Protein AF-A0A3N4GH07-F1 (afdb_monomer_lite)

Foldseek 3Di:
DDDQPVDDDPDPVRLLVLLLVLLQFDDDPQADPVDRRGHPVSQVSNLSSLQVCVVQQKAWPVHGCCSVVVPGSCCVSPVVLVVVCCVVPVDPDDDDSVSSSVVSVPTDMDHCVVPPDLDDDPVLQVVLCVQAPDDDGLVPDDLLSLLVSLLSLQVVLQDDPNDGNADDCVLVPVPDGSVNNVVLNVLSVLSVDPDPVSVVSVVPDDPVNSVVSSSVSSSVNRSSVVVSVVVVVVVD

Secondary structure (DSSP, 8-state):
-EEETTEEESSHHHHHHHHHHHHS----SS--SS-TTS-HHHHHHHHHHHHHHHHTTEEETTSTHHHHTT--HIIIIIIIHHHHHHHHH---S---HHHHHHHHHT--EEEGGGS---PPPHHHHHHHHHH-SS-S-GGGS-HHHHHHHHHHHHHHHHEETTEEPPPPGGGGTTS--HHHHHHHHHHHGGGG--SHHHHHHHHT--HHHHHHHHHHHHHHHHHHHHHHHHHHHTT-

Radius of gyration: 23.6 Å; chains: 1; bounding box: 58×38×65 Å

pLDDT: mean 87.16, std 11.4, range [36.72, 98.44]

Structure (mmCIF, N/CA/C/O backbone):
data_AF-A0A3N4GH07-F1
#
_entry.id   AF-A0A3N4GH07-F1
#
loop_
_atom_site.group_PDB
_atom_site.id
_atom_site.type_symbol
_atom_site.label_atom_id
_atom_site.label_alt_id
_atom_site.label_comp_id
_atom_site.label_asym_id
_atom_site.label_entity_id
_atom_site.label_seq_id
_atom_site.pdbx_PDB_ins_code
_atom_site.Cartn_x
_atom_site.Cartn_y
_atom_site.Cartn_z
_atom_site.occupancy
_atom_site.B_iso_or_equiv
_atom_site.auth_seq_id
_atom_site.auth_comp_id
_atom_site.auth_asym_id
_atom_site.auth_atom_id
_atom_site.pdbx_PDB_model_num
ATOM 1 N N . MET A 1 1 ? 0.156 -20.745 -13.550 1.00 8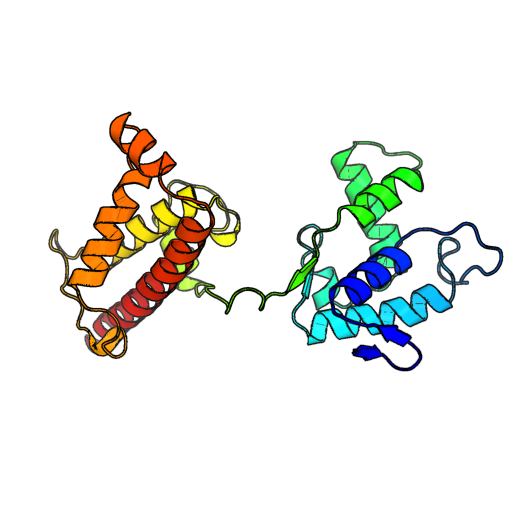8.19 1 MET A N 1
ATOM 2 C CA . MET A 1 1 ? 0.460 -20.416 -14.955 1.00 88.19 1 MET A CA 1
ATOM 3 C C . MET A 1 1 ? -0.384 -19.231 -15.377 1.00 88.19 1 MET A C 1
ATOM 5 O O . MET A 1 1 ? -1.606 -19.315 -15.326 1.00 88.19 1 MET A O 1
ATOM 9 N N . ILE A 1 2 ? 0.279 -18.143 -15.746 1.00 92.94 2 ILE A N 1
ATOM 10 C CA . ILE A 1 2 ? -0.291 -16.899 -16.263 1.00 92.94 2 ILE A CA 1
ATOM 11 C C . ILE A 1 2 ? 0.078 -16.839 -17.743 1.00 92.94 2 ILE A C 1
ATOM 13 O O . ILE A 1 2 ? 1.244 -17.028 -18.092 1.00 92.94 2 ILE A O 1
ATOM 17 N N . TYR A 1 3 ? -0.909 -16.608 -18.603 1.00 95.06 3 TYR A N 1
ATOM 18 C CA . TYR A 1 3 ? -0.745 -16.631 -20.055 1.00 95.06 3 TYR A CA 1
ATOM 19 C C . TYR A 1 3 ? -0.998 -15.234 -20.615 1.00 95.06 3 TYR A C 1
ATOM 21 O O . TYR A 1 3 ? -2.129 -14.752 -20.562 1.00 95.06 3 TYR A O 1
ATOM 29 N N . LEU A 1 4 ? 0.049 -14.598 -21.142 1.00 95.19 4 LEU A N 1
ATOM 30 C CA . LEU A 1 4 ? 0.001 -13.278 -21.769 1.00 95.19 4 LEU A CA 1
ATOM 31 C C . LEU A 1 4 ? 0.368 -13.425 -23.247 1.00 95.19 4 LEU A C 1
ATOM 33 O O . LEU A 1 4 ? 1.528 -13.288 -23.626 1.00 95.19 4 LEU A O 1
ATOM 37 N N . GLU A 1 5 ? -0.621 -13.756 -24.076 1.00 93.56 5 GLU A N 1
ATOM 38 C CA . GLU A 1 5 ? -0.432 -14.060 -25.501 1.00 93.56 5 GLU A CA 1
ATOM 39 C C . GLU A 1 5 ? 0.699 -15.081 -25.745 1.00 93.56 5 GLU A C 1
ATOM 41 O O . GLU A 1 5 ? 0.529 -16.267 -25.468 1.00 93.56 5 GLU A O 1
ATOM 46 N N . ASN A 1 6 ? 1.852 -1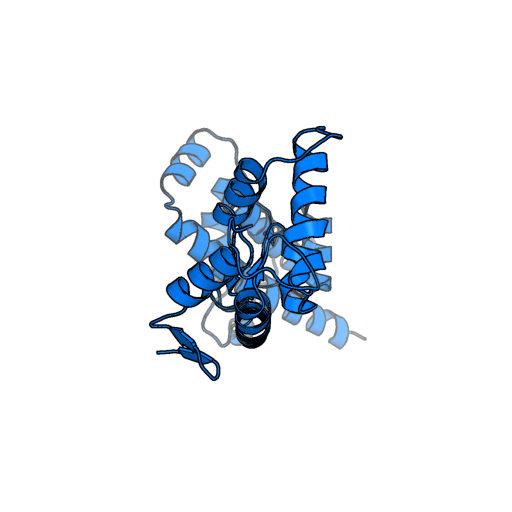4.623 -26.242 1.00 92.06 6 ASN A N 1
ATOM 47 C CA . ASN A 1 6 ? 3.017 -15.450 -26.566 1.00 92.06 6 ASN A CA 1
ATOM 48 C C . ASN A 1 6 ? 3.939 -15.719 -25.363 1.00 92.06 6 ASN A C 1
ATOM 50 O O . ASN A 1 6 ? 4.916 -16.457 -25.495 1.00 92.06 6 ASN A O 1
ATOM 54 N N . TYR A 1 7 ? 3.642 -15.132 -24.204 1.00 95.25 7 TYR A N 1
ATOM 55 C CA . TYR A 1 7 ? 4.432 -15.249 -22.986 1.00 95.25 7 TYR A CA 1
ATOM 56 C C . TYR A 1 7 ? 3.685 -16.073 -21.943 1.00 95.25 7 TYR A C 1
ATOM 58 O O . TYR A 1 7 ? 2.463 -16.005 -21.800 1.00 95.25 7 TYR A O 1
ATOM 66 N N . THR A 1 8 ? 4.425 -16.897 -21.209 1.00 95.12 8 THR A N 1
ATOM 67 C CA . THR A 1 8 ? 3.871 -17.752 -20.159 1.00 95.12 8 THR A CA 1
ATOM 68 C C . THR A 1 8 ? 4.747 -17.660 -18.925 1.00 95.12 8 THR A C 1
ATOM 70 O O . THR A 1 8 ? 5.957 -17.856 -19.009 1.00 95.12 8 THR A O 1
ATOM 73 N N . TYR A 1 9 ? 4.117 -17.409 -17.782 1.00 96.44 9 TYR A N 1
ATOM 74 C CA . TYR A 1 9 ? 4.792 -17.249 -16.500 1.00 96.44 9 TYR A CA 1
ATOM 75 C C . TYR A 1 9 ? 4.220 -18.227 -15.479 1.00 96.44 9 TYR A C 1
ATOM 77 O O . TYR A 1 9 ? 3.028 -18.549 -15.493 1.00 96.44 9 TYR A O 1
ATOM 85 N N . GLU A 1 10 ? 5.066 -18.729 -14.585 1.00 94.44 10 GLU A N 1
ATOM 86 C CA . GLU A 1 10 ? 4.651 -19.744 -13.614 1.00 94.44 10 GLU A CA 1
ATOM 87 C C . GLU A 1 10 ? 3.694 -19.165 -12.564 1.00 94.44 10 GLU A C 1
ATOM 89 O O . GLU A 1 10 ? 2.634 -19.748 -12.293 1.00 94.44 10 GLU A O 1
ATOM 94 N N . ASN A 1 11 ? 4.045 -17.989 -12.042 1.00 91.50 11 ASN A N 1
ATOM 95 C CA . ASN A 1 11 ? 3.366 -17.264 -10.973 1.00 91.50 11 ASN A CA 1
ATOM 96 C C . ASN A 1 11 ? 3.641 -15.747 -11.070 1.00 91.50 11 ASN A C 1
ATOM 98 O O . ASN A 1 11 ? 4.401 -15.300 -11.933 1.00 91.50 11 ASN A O 1
ATOM 102 N N . ASP A 1 12 ? 3.023 -14.982 -10.171 1.00 92.25 12 ASP A N 1
ATOM 103 C CA . ASP A 1 12 ? 3.092 -13.520 -10.105 1.00 92.25 12 ASP A CA 1
ATOM 104 C C . ASP A 1 12 ? 4.536 -13.007 -9.919 1.00 92.25 12 ASP A C 1
ATOM 106 O O . ASP A 1 12 ? 4.936 -12.063 -10.598 1.00 92.25 12 ASP A O 1
ATOM 110 N N . ASP A 1 13 ? 5.357 -13.661 -9.087 1.00 92.81 13 ASP A N 1
ATOM 111 C CA . ASP A 1 13 ? 6.759 -13.267 -8.857 1.00 92.81 13 ASP A CA 1
ATOM 112 C C . ASP A 1 13 ? 7.591 -13.347 -10.144 1.00 92.81 13 ASP A C 1
ATOM 114 O O . ASP A 1 13 ? 8.430 -12.484 -10.412 1.00 92.81 13 ASP A O 1
ATOM 118 N N . VAL A 1 14 ? 7.335 -14.360 -10.977 1.00 96.94 14 VAL A N 1
ATOM 119 C CA . VAL A 1 14 ? 7.999 -14.508 -12.279 1.00 96.94 14 VAL A CA 1
ATOM 120 C C . VAL A 1 14 ? 7.543 -13.415 -13.253 1.00 96.94 14 VAL A C 1
ATOM 122 O O . VAL A 1 14 ? 8.376 -12.889 -13.990 1.00 96.94 14 VAL A O 1
ATOM 125 N N . VAL A 1 15 ? 6.264 -13.014 -13.232 1.00 97.88 15 VAL A N 1
ATOM 126 C CA . VAL A 1 15 ? 5.769 -11.873 -14.031 1.00 97.88 15 VAL A CA 1
ATOM 127 C C . VAL A 1 15 ? 6.437 -10.569 -13.594 1.00 97.88 15 VAL A C 1
ATOM 129 O O . VAL A 1 15 ? 6.891 -9.794 -14.432 1.00 97.88 15 VAL A O 1
ATOM 132 N N . ILE A 1 16 ? 6.541 -10.336 -12.284 1.00 97.50 16 ILE A N 1
ATOM 133 C CA . ILE A 1 16 ? 7.195 -9.154 -11.705 1.00 97.50 16 ILE A CA 1
ATOM 134 C C . ILE A 1 16 ? 8.689 -9.133 -12.061 1.00 97.50 16 ILE A C 1
ATOM 136 O O . ILE A 1 16 ? 9.226 -8.088 -12.435 1.00 97.50 16 ILE A O 1
ATOM 140 N N . GLY A 1 17 ? 9.361 -10.283 -11.988 1.00 97.94 17 GLY A N 1
ATOM 141 C CA . GLY A 1 17 ? 10.746 -10.435 -12.428 1.00 97.94 17 GLY A CA 1
ATOM 142 C C . GLY A 1 17 ? 10.912 -10.098 -13.911 1.00 97.94 17 GLY A C 1
ATOM 143 O O . GLY A 1 17 ? 11.765 -9.284 -14.262 1.00 97.94 17 GLY A O 1
ATOM 144 N N . ALA A 1 18 ? 10.052 -10.644 -14.773 1.00 98.00 18 ALA A N 1
ATOM 145 C CA . ALA A 1 18 ? 10.056 -10.348 -16.204 1.00 98.00 18 ALA A CA 1
ATOM 146 C C . ALA A 1 18 ? 9.788 -8.861 -16.488 1.00 98.00 18 ALA A C 1
ATOM 148 O O . ALA A 1 18 ? 10.504 -8.252 -17.280 1.00 98.00 18 ALA A O 1
ATOM 149 N N . PHE A 1 19 ? 8.844 -8.235 -15.775 1.00 98.44 19 PHE A N 1
ATOM 150 C CA . PHE A 1 19 ? 8.596 -6.795 -15.866 1.00 98.44 19 PHE A CA 1
ATOM 151 C C . PHE A 1 19 ? 9.876 -5.994 -15.611 1.00 98.44 19 PHE A C 1
ATOM 153 O O . PHE A 1 19 ? 10.264 -5.169 -16.437 1.00 98.44 19 PHE A O 1
ATOM 160 N N . LYS A 1 20 ? 10.594 -6.284 -14.518 1.00 98.31 20 LYS A N 1
ATOM 161 C CA . LYS A 1 20 ? 11.886 -5.645 -14.225 1.00 98.31 20 LYS A CA 1
ATOM 162 C C . LYS A 1 20 ? 12.917 -5.909 -15.325 1.00 98.31 20 LYS A C 1
ATOM 164 O O . LYS A 1 20 ? 13.618 -4.984 -15.726 1.00 98.31 20 LYS A O 1
ATOM 169 N N . GLU A 1 21 ? 12.990 -7.123 -15.864 1.00 97.88 21 GLU A N 1
ATOM 170 C CA . GLU A 1 21 ? 13.912 -7.454 -16.960 1.00 97.88 21 GLU A CA 1
ATOM 171 C C . GLU A 1 21 ? 13.623 -6.694 -18.266 1.00 97.88 21 GLU A C 1
ATOM 173 O O . GLU A 1 21 ? 14.567 -6.333 -18.976 1.00 97.88 21 GLU A O 1
ATOM 178 N N . THR A 1 22 ? 12.358 -6.399 -18.585 1.00 97.69 22 THR A N 1
ATOM 179 C CA . THR A 1 22 ? 12.012 -5.567 -19.758 1.00 97.69 22 THR A CA 1
ATOM 180 C C . THR A 1 22 ? 12.472 -4.113 -19.602 1.00 97.69 22 THR A C 1
ATOM 182 O O . THR A 1 22 ? 12.837 -3.470 -20.584 1.00 97.69 22 THR A O 1
ATOM 185 N N . LEU A 1 23 ? 12.547 -3.601 -18.366 1.00 97.81 23 LEU A N 1
ATOM 186 C CA . LEU A 1 23 ? 12.974 -2.228 -18.065 1.00 97.81 23 LEU A CA 1
ATOM 187 C C . LEU A 1 23 ? 14.489 -2.023 -18.149 1.00 97.81 23 LEU A C 1
ATOM 189 O O . LEU A 1 23 ? 14.957 -0.885 -18.306 1.00 97.81 23 LEU A O 1
ATOM 193 N N . LYS A 1 24 ? 15.276 -3.097 -18.017 1.00 97.06 24 LYS A N 1
ATOM 194 C CA . LYS A 1 24 ? 16.739 -3.016 -17.960 1.00 97.06 24 LYS A CA 1
ATOM 195 C C . LYS A 1 24 ? 17.316 -2.709 -19.342 1.00 97.06 24 LYS A C 1
ATOM 197 O O . LYS A 1 24 ? 17.005 -3.415 -20.297 1.00 97.06 24 LYS A O 1
ATOM 202 N N . PRO A 1 25 ? 18.226 -1.724 -19.470 1.00 95.06 25 PRO A N 1
ATOM 203 C CA . PRO A 1 25 ? 18.906 -1.477 -20.738 1.00 95.06 25 PRO A CA 1
ATOM 204 C C . PRO A 1 25 ? 19.770 -2.683 -21.134 1.00 95.06 25 PRO A C 1
ATOM 206 O O . PRO A 1 25 ? 20.417 -3.287 -20.269 1.00 95.06 25 PRO A O 1
ATOM 209 N N . LYS A 1 26 ? 19.831 -3.027 -22.426 1.00 92.00 26 LYS A N 1
ATOM 210 C CA . LYS A 1 26 ? 20.502 -4.232 -22.950 1.00 92.00 26 LYS A CA 1
ATOM 211 C C . LYS A 1 26 ? 21.562 -3.894 -23.996 1.00 92.00 26 LYS A C 1
ATOM 213 O O . LYS A 1 26 ? 21.378 -3.058 -24.876 1.00 92.00 26 LYS A O 1
ATOM 218 N N . SER A 1 27 ? 22.690 -4.604 -23.928 1.00 86.44 27 SER A N 1
ATOM 219 C CA . SER A 1 27 ? 23.720 -4.559 -24.972 1.00 86.44 27 SER A CA 1
ATOM 220 C C . SER A 1 27 ? 23.438 -5.663 -25.984 1.00 86.44 27 SER A C 1
ATOM 222 O O . SER A 1 27 ? 23.923 -6.783 -25.851 1.00 86.44 27 SER A O 1
ATOM 224 N N . THR A 1 28 ? 22.593 -5.363 -26.966 1.00 85.88 28 THR A N 1
ATOM 225 C CA . THR A 1 28 ? 22.210 -6.301 -28.027 1.00 85.88 28 THR A CA 1
ATOM 226 C C . THR A 1 28 ? 22.331 -5.654 -29.402 1.00 85.88 28 THR A C 1
ATOM 228 O O . THR A 1 28 ? 22.342 -4.427 -29.538 1.00 85.88 28 THR A O 1
ATOM 231 N N . LYS A 1 29 ? 22.481 -6.500 -30.426 1.00 84.88 29 LYS A N 1
ATOM 232 C CA . LYS A 1 29 ? 22.496 -6.088 -31.835 1.00 84.88 29 LYS A CA 1
ATOM 233 C C . LYS A 1 29 ? 21.086 -5.793 -32.354 1.00 84.88 29 LYS A C 1
ATOM 235 O O . LYS A 1 29 ? 20.941 -4.965 -33.245 1.00 84.88 29 LYS A O 1
ATOM 240 N N . GLU A 1 30 ? 20.071 -6.438 -31.786 1.00 87.56 30 GLU A N 1
ATOM 241 C CA . GLU A 1 30 ? 18.662 -6.310 -32.180 1.00 87.56 30 GLU A CA 1
ATOM 242 C C . GLU A 1 30 ? 17.991 -5.174 -31.405 1.00 87.56 30 GLU A C 1
ATOM 244 O O . GLU A 1 30 ? 17.250 -5.398 -30.454 1.00 87.56 30 GLU A O 1
ATOM 249 N N . LYS A 1 31 ? 18.313 -3.934 -31.765 1.00 91.25 31 LYS A N 1
ATOM 250 C CA . LYS A 1 31 ? 17.803 -2.747 -31.071 1.00 91.25 31 LYS A CA 1
ATOM 251 C C . LYS A 1 31 ? 16.454 -2.311 -31.624 1.00 91.25 31 LYS A C 1
ATOM 253 O O . LYS A 1 31 ? 16.245 -2.365 -32.834 1.00 91.25 31 LYS A O 1
ATOM 258 N N . SER A 1 32 ? 15.592 -1.814 -30.746 1.00 91.88 32 SER A N 1
ATOM 259 C CA . SER A 1 32 ? 14.355 -1.157 -31.143 1.00 91.88 32 SER A CA 1
ATOM 260 C C . SER A 1 32 ? 14.639 0.168 -31.847 1.00 91.88 32 SER A C 1
ATOM 262 O O . SER A 1 32 ? 15.598 0.879 -31.524 1.00 91.88 32 SER A O 1
ATOM 264 N N . VAL A 1 33 ? 13.762 0.520 -32.787 1.00 89.31 33 VAL A N 1
ATOM 265 C CA . VAL A 1 33 ? 13.780 1.829 -33.456 1.00 89.31 33 VAL A CA 1
ATOM 266 C C . VAL A 1 33 ? 13.330 2.968 -32.535 1.00 89.31 33 VAL A C 1
ATOM 268 O O . VAL A 1 33 ? 13.705 4.117 -32.762 1.00 89.31 33 VAL A O 1
ATOM 271 N N . ILE A 1 34 ? 12.559 2.664 -31.484 1.00 90.00 34 ILE A N 1
ATOM 272 C CA . ILE A 1 34 ? 12.019 3.650 -30.536 1.00 90.00 34 ILE A CA 1
ATOM 273 C C . ILE A 1 34 ? 13.094 4.077 -29.531 1.00 90.00 34 ILE A C 1
ATOM 275 O O . ILE A 1 34 ? 13.254 5.262 -29.230 1.00 90.00 34 ILE A O 1
ATOM 279 N N . CYS A 1 35 ? 13.832 3.107 -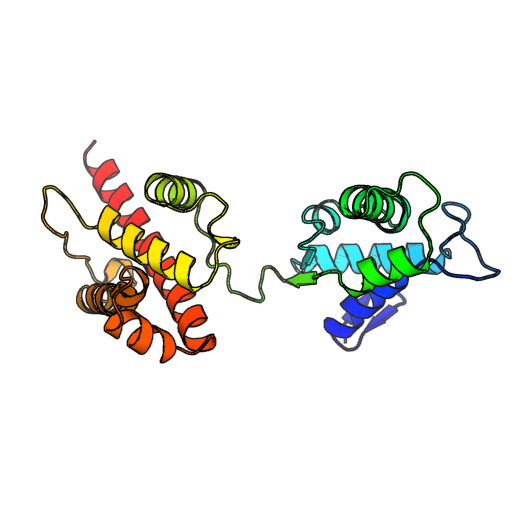28.988 1.00 90.19 35 CYS A N 1
ATOM 280 C CA . CYS A 1 35 ? 14.897 3.346 -28.023 1.00 90.19 35 CYS A CA 1
ATOM 281 C C . CYS A 1 35 ? 15.967 2.258 -28.134 1.00 90.19 35 CYS A C 1
ATOM 283 O O . CYS A 1 35 ? 15.696 1.075 -27.945 1.00 90.19 35 CYS A O 1
ATOM 285 N N . SER A 1 36 ? 17.212 2.674 -28.373 1.00 91.62 36 SER A N 1
ATOM 286 C CA . SER A 1 36 ? 18.344 1.775 -28.623 1.00 91.62 36 SER A CA 1
ATOM 287 C C . SER A 1 36 ? 18.782 0.922 -27.429 1.00 91.62 36 SER A C 1
ATOM 289 O O . SER A 1 36 ? 19.690 0.100 -27.574 1.00 91.62 36 SER A O 1
ATOM 291 N N . ASP A 1 37 ? 18.208 1.184 -26.256 1.00 93.69 37 ASP A N 1
ATOM 292 C CA . ASP A 1 37 ? 18.493 0.481 -25.007 1.00 93.69 37 ASP A CA 1
ATOM 293 C C . ASP A 1 37 ? 17.653 -0.795 -24.862 1.00 93.69 37 ASP A C 1
ATOM 295 O O . ASP A 1 37 ? 17.967 -1.626 -24.012 1.00 93.69 37 ASP A O 1
ATOM 299 N N . TYR A 1 38 ? 16.631 -0.960 -25.704 1.00 95.75 38 TYR A N 1
ATOM 300 C CA . TYR A 1 38 ? 15.658 -2.049 -25.665 1.00 95.75 38 TYR A CA 1
ATOM 301 C C . TYR A 1 38 ? 15.568 -2.756 -27.016 1.00 95.75 38 TYR A C 1
ATOM 303 O O . TYR A 1 38 ? 16.039 -2.248 -28.036 1.00 95.75 38 TYR A O 1
ATOM 311 N N . THR A 1 39 ? 14.956 -3.932 -27.025 1.00 96.00 39 THR A N 1
ATOM 312 C CA . THR A 1 39 ? 14.562 -4.685 -28.223 1.00 96.00 39 THR A CA 1
ATOM 313 C C . THR A 1 39 ? 13.068 -4.513 -28.491 1.00 96.00 39 THR A C 1
ATOM 315 O O . THR A 1 39 ? 12.324 -4.147 -27.588 1.00 96.00 39 THR A O 1
ATOM 318 N N . GLU A 1 40 ? 12.598 -4.817 -29.704 1.00 94.88 40 GLU A N 1
ATOM 319 C CA . GLU A 1 40 ? 11.147 -4.839 -29.986 1.00 94.88 40 GLU A CA 1
ATOM 320 C C . GLU A 1 40 ? 10.412 -5.848 -29.084 1.00 94.88 40 GLU A C 1
ATOM 322 O O . GLU A 1 40 ? 9.341 -5.552 -28.569 1.00 94.88 40 GLU A O 1
ATOM 327 N N . LYS A 1 41 ? 11.051 -6.984 -28.765 1.00 94.62 41 LYS A N 1
ATOM 328 C CA . LYS A 1 41 ? 10.497 -7.973 -27.826 1.00 94.62 41 LYS A CA 1
ATOM 329 C C . LYS A 1 41 ? 10.293 -7.416 -26.419 1.00 94.62 41 LYS A C 1
ATOM 331 O O . LYS A 1 41 ? 9.372 -7.854 -25.742 1.00 94.62 41 LYS A O 1
ATOM 336 N N . ASP A 1 42 ? 11.140 -6.482 -25.983 1.00 96.56 42 ASP A N 1
ATOM 337 C CA . ASP A 1 42 ? 10.983 -5.839 -24.675 1.00 96.56 42 ASP A CA 1
ATOM 338 C C . ASP A 1 42 ? 9.761 -4.925 -24.663 1.00 96.56 42 ASP A C 1
ATOM 340 O O . ASP A 1 42 ? 9.030 -4.913 -23.680 1.00 96.56 42 ASP A O 1
ATOM 344 N N . PHE A 1 43 ? 9.520 -4.185 -25.752 1.00 96.38 43 PHE A N 1
ATOM 345 C CA . PHE A 1 43 ? 8.320 -3.360 -25.899 1.00 96.38 43 PHE A CA 1
ATOM 346 C C . PHE A 1 43 ? 7.054 -4.219 -25.911 1.00 96.38 43 PHE A C 1
ATOM 348 O O . PHE A 1 43 ? 6.105 -3.910 -25.185 1.00 96.38 43 PHE A O 1
ATOM 355 N N . ASP A 1 44 ? 7.067 -5.305 -26.686 1.00 96.44 44 ASP A N 1
ATOM 356 C CA . ASP A 1 44 ? 5.949 -6.241 -26.782 1.00 96.44 44 ASP A CA 1
ATOM 357 C C . ASP A 1 44 ? 5.637 -6.859 -25.410 1.00 96.44 44 ASP A C 1
ATOM 359 O O . ASP A 1 44 ? 4.525 -6.712 -24.900 1.00 96.44 44 ASP A O 1
ATOM 363 N N . GLU A 1 45 ? 6.634 -7.473 -24.764 1.00 98.00 45 GLU A N 1
ATOM 364 C CA . GLU A 1 45 ? 6.483 -8.124 -23.458 1.00 98.00 45 GLU A CA 1
ATOM 365 C C . GLU A 1 45 ? 6.053 -7.134 -22.367 1.00 98.00 45 GLU A C 1
ATOM 367 O O . GLU A 1 45 ? 5.103 -7.395 -21.625 1.00 98.00 45 GLU A O 1
ATOM 372 N N . TYR A 1 46 ? 6.691 -5.961 -22.303 1.00 98.44 46 TYR A N 1
ATOM 373 C CA . TYR A 1 46 ? 6.352 -4.915 -21.340 1.00 98.44 46 TYR A CA 1
ATOM 374 C C . TYR A 1 46 ? 4.889 -4.488 -21.456 1.00 98.44 46 TYR A C 1
ATOM 376 O O . TYR A 1 46 ? 4.207 -4.358 -20.440 1.00 98.44 46 TYR A O 1
ATOM 384 N N . SER A 1 47 ? 4.397 -4.277 -22.683 1.00 97.75 47 SER A N 1
ATOM 385 C CA . SER A 1 47 ? 3.027 -3.808 -22.921 1.00 97.75 47 SER A CA 1
ATOM 386 C C . SER A 1 47 ? 1.975 -4.795 -22.401 1.00 97.75 47 SER A C 1
ATOM 388 O O . SER A 1 47 ? 0.951 -4.387 -21.843 1.00 97.75 47 SER A O 1
ATOM 390 N N . LEU A 1 48 ? 2.262 -6.094 -22.513 1.00 98.31 48 LEU A N 1
ATOM 391 C CA . LEU A 1 48 ? 1.413 -7.162 -22.006 1.00 98.31 48 LEU A CA 1
ATOM 392 C C . LEU A 1 48 ? 1.495 -7.255 -20.480 1.00 98.31 48 LEU A C 1
ATOM 394 O O . LEU A 1 48 ? 0.458 -7.315 -19.814 1.00 98.31 48 LEU A O 1
ATOM 398 N N . ILE A 1 49 ? 2.706 -7.211 -19.913 1.00 98.44 49 ILE A N 1
ATOM 399 C CA . ILE A 1 49 ? 2.887 -7.309 -18.463 1.00 98.44 49 ILE A CA 1
ATOM 400 C C . ILE A 1 49 ? 2.304 -6.087 -17.743 1.00 98.44 49 ILE A C 1
ATOM 402 O O . ILE A 1 49 ? 1.597 -6.263 -16.756 1.00 98.44 49 ILE A O 1
ATOM 406 N N . ILE A 1 50 ? 2.525 -4.852 -18.214 1.00 98.12 50 ILE A N 1
ATOM 407 C CA . ILE A 1 50 ? 1.998 -3.657 -17.528 1.00 98.12 50 ILE A CA 1
ATOM 408 C C . ILE A 1 50 ? 0.469 -3.624 -17.521 1.00 98.12 50 ILE A C 1
ATOM 410 O O . ILE A 1 50 ? -0.144 -3.208 -16.536 1.00 98.12 50 ILE A O 1
ATOM 414 N N . LYS A 1 51 ? -0.159 -4.112 -18.596 1.00 97.94 51 LYS A N 1
ATOM 415 C CA . LYS A 1 51 ? -1.608 -4.301 -18.650 1.00 97.94 51 LYS A CA 1
ATOM 416 C C . LYS A 1 51 ? -2.060 -5.339 -17.625 1.00 97.94 51 LYS A C 1
ATOM 418 O O . LYS A 1 51 ? -2.976 -5.053 -16.859 1.00 97.94 51 LYS A O 1
ATOM 423 N N . TRP A 1 52 ? -1.390 -6.489 -17.563 1.00 97.81 52 TRP A N 1
ATOM 424 C CA . TRP A 1 52 ? -1.695 -7.519 -16.572 1.00 97.81 52 TRP A CA 1
ATOM 425 C C . TRP A 1 52 ? -1.523 -7.008 -15.135 1.00 97.81 52 TRP A C 1
ATOM 427 O O . TRP A 1 52 ? -2.390 -7.245 -14.296 1.00 97.81 52 TRP A O 1
ATOM 437 N N . LEU A 1 53 ? -0.453 -6.258 -14.855 1.00 96.69 53 LEU A N 1
ATOM 438 C CA . LEU A 1 53 ? -0.203 -5.645 -13.551 1.00 96.69 53 LEU A CA 1
ATOM 439 C C . LEU A 1 53 ? -1.344 -4.701 -13.160 1.00 96.69 53 LEU A C 1
ATOM 441 O O . LEU A 1 53 ? -1.833 -4.784 -12.037 1.00 96.69 53 LEU A O 1
ATOM 445 N N . LYS A 1 54 ? -1.823 -3.860 -14.085 1.00 94.62 54 LYS A N 1
ATOM 446 C CA . LYS A 1 54 ? -2.978 -2.983 -13.845 1.00 94.62 54 LYS A CA 1
ATOM 447 C C . LYS A 1 54 ? -4.254 -3.777 -13.567 1.00 94.62 54 LYS A C 1
ATOM 449 O O . LYS A 1 54 ? -4.936 -3.502 -12.587 1.00 94.62 54 LYS A O 1
ATOM 454 N N . GLU A 1 55 ? -4.561 -4.770 -14.399 1.00 93.88 55 GLU A N 1
ATOM 455 C CA . GLU A 1 55 ? -5.749 -5.627 -14.251 1.00 93.88 55 GLU A CA 1
ATOM 456 C C . GLU A 1 55 ? -5.734 -6.454 -12.956 1.00 93.88 55 GLU A C 1
ATOM 458 O O . GLU A 1 55 ? -6.788 -6.861 -12.474 1.00 93.88 55 GLU A O 1
ATOM 463 N N . ASN A 1 56 ? -4.552 -6.687 -12.379 1.00 90.62 56 ASN A N 1
ATOM 464 C CA . ASN A 1 56 ? -4.370 -7.405 -11.118 1.00 90.62 56 ASN A CA 1
ATOM 465 C C . ASN A 1 56 ? -4.071 -6.483 -9.933 1.00 90.62 56 ASN A C 1
ATOM 467 O O . ASN A 1 56 ? -3.668 -6.973 -8.875 1.00 90.62 56 ASN A O 1
ATOM 471 N N . ASP A 1 57 ? -4.325 -5.183 -10.095 1.00 87.44 57 ASP A N 1
ATOM 472 C CA . ASP A 1 57 ? -4.221 -4.164 -9.060 1.00 87.44 57 ASP A CA 1
ATOM 473 C C . ASP A 1 57 ? -2.804 -3.975 -8.497 1.00 87.44 57 ASP A C 1
ATOM 475 O O . ASP A 1 57 ? -2.635 -3.732 -7.310 1.00 87.44 57 ASP A O 1
ATOM 479 N N . TYR A 1 58 ? -1.755 -4.075 -9.305 1.00 91.69 58 TYR A N 1
ATOM 480 C CA . TYR A 1 58 ? -0.395 -3.758 -8.865 1.00 91.69 58 TYR A CA 1
ATOM 481 C C . TYR A 1 58 ? -0.073 -2.266 -8.985 1.00 91.69 58 TYR A C 1
ATOM 483 O O . TYR A 1 58 ? -0.602 -1.554 -9.838 1.00 91.69 58 TYR A O 1
ATOM 491 N N . TYR A 1 59 ? 0.843 -1.794 -8.144 1.00 89.44 59 TYR A N 1
ATOM 492 C CA . TYR A 1 59 ? 1.469 -0.479 -8.258 1.00 89.44 59 TYR A CA 1
ATOM 493 C C . TYR A 1 59 ? 2.951 -0.546 -7.855 1.00 89.44 59 TYR A C 1
ATOM 495 O O . TYR A 1 59 ? 3.401 -1.526 -7.259 1.00 89.44 59 TYR A O 1
ATOM 503 N N . ILE A 1 60 ? 3.714 0.485 -8.224 1.00 91.62 60 ILE A N 1
ATOM 504 C CA . ILE A 1 60 ? 5.143 0.622 -7.908 1.00 91.62 60 ILE A CA 1
ATOM 505 C C . ILE A 1 60 ? 5.270 1.726 -6.860 1.00 91.62 60 ILE A C 1
ATOM 507 O O . ILE A 1 60 ? 4.856 2.849 -7.144 1.00 91.62 60 ILE A O 1
ATOM 511 N N . LEU A 1 61 ? 5.820 1.448 -5.674 1.00 86.06 61 LEU A N 1
ATOM 512 C CA . LEU A 1 61 ? 5.889 2.445 -4.591 1.00 86.06 61 LEU A CA 1
ATOM 513 C C . LEU A 1 61 ? 6.630 3.713 -5.024 1.00 86.06 61 LEU A C 1
ATOM 515 O O . LEU A 1 61 ? 6.189 4.827 -4.752 1.00 86.06 61 LEU A O 1
ATOM 519 N N . GLU A 1 62 ? 7.741 3.544 -5.733 1.00 90.44 62 GLU A N 1
ATOM 520 C CA . GLU A 1 62 ? 8.597 4.636 -6.186 1.00 90.44 62 GLU A CA 1
ATOM 521 C C . GLU A 1 62 ? 7.976 5.411 -7.360 1.00 90.44 62 GLU A C 1
ATOM 523 O O . GLU A 1 62 ? 8.359 6.553 -7.620 1.00 90.44 62 GLU A O 1
ATOM 528 N N . PHE A 1 63 ? 7.005 4.807 -8.058 1.00 89.12 63 PHE A N 1
ATOM 529 C CA . PHE A 1 63 ? 6.326 5.379 -9.222 1.00 89.12 63 PHE A CA 1
ATOM 530 C C . PHE A 1 63 ? 4.823 5.024 -9.251 1.00 89.12 63 PHE A C 1
ATOM 532 O O . PHE A 1 63 ? 4.382 4.274 -10.133 1.00 89.12 63 PHE A O 1
ATOM 539 N N . PRO A 1 64 ? 4.000 5.582 -8.338 1.00 81.19 64 PRO A N 1
ATOM 540 C CA . PRO A 1 64 ? 2.643 5.083 -8.072 1.00 81.19 64 PRO A CA 1
ATOM 541 C C . PRO A 1 64 ? 1.709 5.060 -9.287 1.00 81.19 64 PRO A C 1
ATOM 543 O O . PRO A 1 64 ? 0.862 4.180 -9.409 1.00 81.19 64 PRO A O 1
ATOM 546 N N . ASN A 1 65 ? 1.892 5.997 -10.219 1.00 81.62 65 ASN A N 1
ATOM 547 C CA . ASN A 1 65 ? 0.993 6.180 -11.359 1.00 81.62 65 ASN A CA 1
ATOM 548 C C . ASN A 1 65 ? 1.417 5.417 -12.625 1.00 81.62 65 ASN A C 1
ATOM 550 O O . ASN A 1 65 ? 0.690 5.451 -13.612 1.00 81.62 65 ASN A O 1
ATOM 554 N N . VAL A 1 66 ? 2.581 4.756 -12.644 1.00 92.44 66 VAL A N 1
ATOM 555 C CA . VAL A 1 66 ? 3.115 4.134 -13.873 1.00 92.44 66 VAL A CA 1
ATOM 556 C C . VAL A 1 66 ? 2.228 3.002 -14.376 1.00 92.44 66 VAL A C 1
ATOM 558 O O . VAL A 1 66 ? 1.879 2.980 -15.554 1.00 92.44 66 VAL A O 1
ATOM 561 N N . ILE A 1 67 ? 1.843 2.085 -13.486 1.00 92.75 67 ILE A N 1
ATOM 562 C CA . ILE A 1 67 ? 1.004 0.937 -13.848 1.00 92.75 67 ILE A CA 1
ATOM 563 C C . ILE A 1 67 ? -0.424 1.402 -14.159 1.00 92.75 67 ILE A C 1
ATOM 565 O O . ILE A 1 67 ? -0.989 0.999 -15.173 1.00 92.75 67 ILE A O 1
ATOM 569 N N . GLU A 1 68 ? -0.976 2.311 -13.351 1.00 86.94 68 GLU A N 1
ATOM 570 C CA . GLU A 1 68 ? -2.329 2.851 -13.543 1.00 86.94 68 GLU A CA 1
ATOM 571 C C . GLU A 1 68 ? -2.477 3.553 -14.902 1.00 86.94 68 GLU A C 1
ATOM 573 O O . GLU A 1 68 ? -3.426 3.298 -15.649 1.00 86.94 68 GLU A O 1
ATOM 578 N N . ASN A 1 69 ? -1.489 4.367 -15.276 1.00 87.31 69 ASN A N 1
ATOM 579 C CA . ASN A 1 69 ? -1.471 5.064 -16.561 1.00 87.31 69 ASN A CA 1
ATOM 580 C C . ASN A 1 69 ? -0.995 4.186 -17.723 1.00 87.31 69 ASN A C 1
ATOM 582 O O . ASN A 1 69 ? -1.050 4.633 -18.866 1.00 87.31 69 ASN A O 1
ATOM 586 N N . GLN A 1 70 ? -0.524 2.964 -17.446 1.00 94.88 70 GLN A N 1
ATOM 587 C CA . GLN A 1 70 ? 0.108 2.076 -18.426 1.00 94.88 70 GLN A CA 1
ATOM 588 C C . GLN A 1 70 ? 1.201 2.802 -19.224 1.00 94.88 70 GLN A C 1
ATOM 590 O O . GLN A 1 70 ? 1.258 2.712 -20.450 1.00 94.88 70 GLN A O 1
ATOM 595 N N . THR A 1 71 ? 2.043 3.567 -18.520 1.00 94.25 71 THR A N 1
ATOM 596 C CA . THR A 1 71 ? 3.118 4.367 -19.121 1.00 94.25 71 THR A CA 1
ATOM 597 C C . THR A 1 71 ? 3.991 3.494 -20.019 1.00 94.25 71 THR A C 1
ATOM 599 O O . THR A 1 71 ? 4.374 2.399 -19.618 1.00 94.25 71 THR A O 1
ATOM 602 N N . ASP A 1 72 ? 4.344 3.964 -21.216 1.00 96.94 72 ASP A N 1
ATOM 603 C CA . ASP A 1 72 ? 5.138 3.179 -22.165 1.00 96.94 72 ASP A CA 1
ATOM 604 C C . ASP A 1 72 ? 6.579 2.915 -21.680 1.00 96.94 72 ASP A C 1
ATOM 606 O O . ASP A 1 72 ? 7.125 3.642 -20.842 1.00 96.94 72 ASP A O 1
ATOM 610 N N . LEU A 1 73 ? 7.215 1.878 -22.241 1.00 97.69 73 LEU A N 1
ATOM 611 C CA . LEU A 1 73 ? 8.548 1.416 -21.836 1.00 97.69 73 LEU A CA 1
ATOM 612 C C . LEU A 1 73 ? 9.624 2.504 -21.960 1.00 97.69 73 LEU A C 1
ATOM 614 O O . LEU A 1 73 ? 10.488 2.610 -21.090 1.00 97.69 73 LEU A O 1
ATOM 618 N N . LYS A 1 74 ? 9.593 3.334 -23.010 1.00 95.94 74 LYS A N 1
ATOM 619 C CA . LYS A 1 74 ? 10.595 4.394 -23.176 1.00 95.94 74 LYS A CA 1
ATOM 620 C C . LYS A 1 74 ? 10.400 5.455 -22.095 1.00 95.94 74 LYS A C 1
ATOM 622 O O . LYS A 1 74 ? 11.364 5.816 -21.419 1.00 95.94 74 LYS A O 1
ATOM 627 N N . SER A 1 75 ? 9.173 5.932 -21.912 1.00 96.19 75 SER A N 1
ATOM 628 C CA . SER A 1 75 ? 8.871 6.947 -20.903 1.00 96.19 75 SER A CA 1
ATOM 629 C C . SER A 1 75 ? 9.231 6.459 -19.502 1.00 96.19 75 SER A C 1
ATOM 631 O O . SER A 1 75 ? 9.908 7.171 -18.764 1.00 96.19 75 SER A O 1
ATOM 633 N N . PHE A 1 76 ? 8.863 5.229 -19.139 1.00 97.56 76 PHE A N 1
ATOM 634 C CA . PHE A 1 76 ? 9.166 4.714 -17.808 1.00 97.56 76 PHE A CA 1
ATOM 635 C C . PHE A 1 76 ? 10.626 4.257 -17.668 1.00 97.56 76 PHE A C 1
ATOM 637 O O . PHE A 1 76 ? 11.401 4.863 -16.923 1.00 97.56 76 PHE A O 1
ATOM 644 N N . GLY A 1 77 ? 11.025 3.220 -18.406 1.00 93.12 77 GLY A N 1
ATOM 645 C CA . GLY A 1 77 ? 12.327 2.562 -18.271 1.00 93.12 77 GLY A CA 1
ATOM 646 C C . GLY A 1 77 ? 13.524 3.441 -18.648 1.00 93.12 77 GLY A C 1
ATOM 647 O O . GLY A 1 77 ? 14.636 3.233 -18.141 1.00 93.12 77 GLY A O 1
ATOM 648 N N . TYR A 1 78 ? 13.322 4.445 -19.508 1.00 93.50 78 TYR A N 1
ATOM 649 C CA . TYR A 1 78 ? 14.360 5.405 -19.878 1.00 93.50 78 TYR A CA 1
ATOM 650 C C . TYR A 1 78 ? 14.151 6.769 -19.215 1.00 93.50 78 TYR A C 1
ATOM 652 O O . TYR A 1 78 ? 14.986 7.160 -18.401 1.00 93.50 78 TYR A O 1
ATOM 660 N N . ASP A 1 79 ? 13.083 7.504 -19.530 1.00 93.81 79 ASP A N 1
ATOM 661 C CA . ASP A 1 79 ? 12.973 8.919 -19.141 1.00 93.81 79 ASP A CA 1
ATOM 662 C C . ASP A 1 79 ? 12.761 9.099 -17.620 1.00 93.81 79 ASP A C 1
ATOM 664 O O . ASP A 1 79 ? 13.508 9.841 -16.970 1.00 93.81 79 ASP A O 1
ATOM 668 N N . MET A 1 80 ? 11.805 8.382 -17.021 1.00 96.44 80 MET A N 1
ATOM 669 C CA . MET A 1 80 ? 11.460 8.498 -15.596 1.00 96.44 80 MET A CA 1
ATOM 670 C C . MET A 1 80 ? 12.538 7.910 -14.682 1.00 96.44 80 MET A C 1
ATOM 672 O O . MET A 1 80 ? 12.969 8.583 -13.748 1.00 96.44 80 MET A O 1
ATOM 676 N N . ILE A 1 81 ? 13.034 6.704 -14.983 1.00 96.00 81 ILE A N 1
ATOM 677 C CA . ILE A 1 81 ? 14.133 6.067 -14.234 1.00 96.00 81 ILE A CA 1
ATOM 678 C C . ILE A 1 81 ? 15.377 6.965 -14.210 1.00 96.00 81 ILE A C 1
ATOM 680 O O . ILE A 1 81 ? 15.989 7.165 -13.163 1.00 96.00 81 ILE A O 1
ATOM 684 N N . ARG A 1 82 ? 15.739 7.570 -15.349 1.00 93.44 82 ARG A N 1
ATOM 685 C CA . ARG A 1 82 ? 16.863 8.514 -15.408 1.00 93.44 82 ARG A CA 1
ATOM 686 C C . ARG A 1 82 ? 16.593 9.751 -14.561 1.00 93.44 82 ARG A C 1
ATOM 688 O O . ARG A 1 82 ? 17.476 10.189 -13.835 1.00 93.44 82 ARG A O 1
ATOM 695 N N . SER A 1 83 ? 15.393 10.312 -14.653 1.00 93.06 83 SER A N 1
ATOM 696 C CA . SER A 1 83 ? 15.023 11.517 -13.904 1.00 93.06 83 SER A CA 1
ATOM 697 C C . SER A 1 83 ? 15.101 11.286 -12.393 1.00 93.06 83 SER A C 1
ATOM 699 O O . SER A 1 83 ? 15.687 12.106 -11.692 1.00 93.06 83 SER A O 1
ATOM 701 N N . LYS A 1 84 ? 14.635 10.124 -11.924 1.00 93.12 84 LYS A N 1
ATOM 702 C CA . LYS A 1 84 ? 14.718 9.704 -10.521 1.00 93.12 84 LYS A CA 1
ATOM 703 C C . LYS A 1 84 ? 16.161 9.621 -10.018 1.00 93.12 84 LYS A C 1
ATOM 705 O O . LYS A 1 84 ? 16.483 10.200 -8.988 1.00 93.12 84 LYS A O 1
ATOM 710 N N . ILE A 1 85 ? 17.060 9.004 -10.790 1.00 93.56 85 ILE A N 1
ATOM 711 C CA . ILE A 1 85 ? 18.484 8.911 -10.419 1.00 93.56 85 ILE A CA 1
ATOM 712 C C . ILE A 1 85 ? 19.128 10.299 -10.323 1.00 93.56 85 ILE A C 1
ATOM 714 O O . ILE A 1 85 ? 19.903 10.549 -9.400 1.00 93.56 85 ILE A O 1
ATOM 718 N N . LYS A 1 86 ? 18.816 11.221 -11.246 1.00 92.44 86 LYS A N 1
ATOM 719 C CA . LYS A 1 86 ? 19.345 12.599 -11.184 1.00 92.44 86 LYS A CA 1
ATOM 720 C C . LYS A 1 86 ? 18.903 13.316 -9.918 1.00 92.44 86 LYS A C 1
ATOM 722 O O . LYS A 1 86 ? 19.704 14.024 -9.317 1.00 92.44 86 LYS A O 1
ATOM 727 N N . GLU A 1 87 ? 17.639 13.147 -9.544 1.00 89.19 87 GLU A N 1
ATOM 728 C CA . GLU A 1 87 ? 17.069 13.746 -8.340 1.00 89.19 87 GLU A CA 1
ATOM 729 C C . GLU A 1 87 ? 17.746 13.208 -7.072 1.00 89.19 87 GLU A C 1
ATOM 731 O O . GLU A 1 87 ? 18.099 13.986 -6.191 1.00 89.19 87 GLU A O 1
ATOM 736 N N . GLU A 1 88 ? 17.998 11.900 -7.008 1.00 87.75 88 GLU A N 1
ATOM 737 C CA . GLU A 1 88 ? 18.567 11.247 -5.821 1.00 87.75 88 GLU A CA 1
ATOM 738 C C . GLU A 1 88 ? 20.077 11.452 -5.667 1.00 87.75 88 GLU A C 1
ATOM 740 O O . GLU A 1 88 ? 20.580 11.558 -4.550 1.00 87.75 88 GLU A O 1
ATOM 745 N N . THR A 1 89 ? 20.816 11.518 -6.776 1.00 86.88 89 THR A N 1
ATOM 746 C CA . THR A 1 89 ? 22.289 11.578 -6.756 1.00 86.88 89 THR A CA 1
ATOM 747 C C . THR A 1 89 ? 22.851 12.974 -7.024 1.00 86.88 89 THR A C 1
ATOM 749 O O . THR A 1 89 ? 24.032 13.218 -6.781 1.00 86.88 89 THR A O 1
ATOM 752 N N . GLY A 1 90 ? 22.045 13.894 -7.566 1.00 84.38 90 GLY A N 1
ATOM 753 C CA . GLY A 1 90 ? 22.504 15.202 -8.045 1.00 84.38 90 GLY A CA 1
ATOM 754 C C . GLY A 1 90 ? 23.375 15.142 -9.310 1.00 84.38 90 GLY A C 1
ATOM 755 O O . GLY A 1 90 ? 23.862 16.175 -9.773 1.00 84.38 90 GLY A O 1
ATOM 756 N N . ILE A 1 91 ? 23.573 13.951 -9.887 1.00 82.19 91 ILE A N 1
ATOM 757 C CA . ILE A 1 91 ? 24.336 13.727 -11.119 1.00 82.19 91 ILE A CA 1
ATOM 758 C C . ILE A 1 91 ? 23.536 14.312 -12.285 1.00 82.19 91 ILE A C 1
ATOM 760 O O . ILE A 1 91 ? 22.440 13.858 -12.610 1.00 82.19 91 ILE A O 1
ATOM 764 N N . THR A 1 92 ? 24.073 15.344 -12.934 1.00 75.25 92 THR A N 1
ATOM 765 C CA . THR A 1 92 ? 23.414 16.007 -14.078 1.00 75.25 92 THR A CA 1
ATOM 766 C C . THR A 1 92 ? 23.896 15.474 -15.427 1.00 75.25 92 THR A C 1
ATOM 768 O O . THR A 1 92 ? 23.231 15.664 -16.450 1.00 75.25 92 THR A O 1
ATOM 771 N N . ASP A 1 93 ? 25.022 14.768 -15.413 1.00 75.06 93 ASP A N 1
ATOM 772 C CA . ASP A 1 93 ? 25.732 14.191 -16.541 1.00 75.06 93 ASP A CA 1
ATOM 773 C C . ASP A 1 93 ? 25.223 12.778 -16.903 1.00 75.06 93 ASP A C 1
ATOM 775 O O . ASP A 1 93 ? 24.019 12.487 -16.880 1.00 75.06 93 ASP A O 1
ATOM 779 N N . ARG A 1 94 ? 26.113 11.907 -17.393 1.00 83.50 94 ARG A N 1
ATOM 780 C CA . ARG A 1 94 ? 25.734 10.654 -18.052 1.00 83.50 94 ARG A CA 1
ATOM 781 C C . ARG A 1 94 ? 25.424 9.568 -17.021 1.00 83.50 94 ARG A C 1
ATOM 783 O O . ARG A 1 94 ? 26.315 8.851 -16.593 1.00 83.50 94 ARG A O 1
ATOM 790 N N . ILE A 1 95 ? 24.137 9.362 -16.754 1.00 89.69 95 ILE A N 1
ATOM 791 C CA . ILE A 1 95 ? 23.646 8.226 -15.955 1.00 89.69 95 ILE A CA 1
ATOM 792 C C . ILE A 1 95 ? 24.069 6.900 -16.592 1.00 89.69 95 ILE A C 1
ATOM 794 O O . ILE A 1 95 ? 23.757 6.651 -17.771 1.00 89.69 95 ILE A O 1
ATOM 798 N N . LEU A 1 96 ? 24.743 6.060 -15.806 1.00 91.75 96 LEU A N 1
ATOM 799 C CA . LEU A 1 96 ? 25.239 4.763 -16.240 1.00 91.75 96 LEU A CA 1
ATOM 800 C C . LEU A 1 96 ? 24.108 3.735 -16.310 1.00 91.75 96 LEU A C 1
ATOM 802 O O . LEU A 1 96 ? 23.062 3.840 -15.670 1.00 91.75 96 LEU A O 1
ATOM 806 N N . TRP A 1 97 ? 24.314 2.701 -17.122 1.00 94.56 97 TRP A N 1
ATOM 807 C CA . TRP A 1 97 ? 23.379 1.578 -17.180 1.00 94.56 97 TRP A CA 1
ATOM 808 C C . TRP A 1 97 ? 23.374 0.749 -15.891 1.00 94.56 97 TRP A C 1
ATOM 810 O O . TRP A 1 97 ? 22.349 0.143 -15.599 1.00 94.56 97 TRP A O 1
ATOM 820 N N . SER A 1 98 ? 24.478 0.724 -15.135 1.00 94.44 98 SER A N 1
ATOM 821 C CA . SER A 1 98 ? 24.548 0.084 -13.814 1.00 94.44 98 SER A CA 1
ATOM 822 C C . SER A 1 98 ? 23.528 0.686 -12.858 1.00 94.44 98 SER A C 1
ATOM 824 O O . SER A 1 98 ? 22.690 -0.041 -12.345 1.00 94.44 98 SER A O 1
ATOM 826 N N . ASP A 1 99 ? 23.531 2.010 -12.730 1.00 94.56 99 ASP A N 1
ATOM 827 C CA . ASP A 1 99 ? 22.714 2.741 -11.755 1.00 94.56 99 ASP A CA 1
ATOM 828 C C . ASP A 1 99 ? 21.225 2.595 -12.091 1.00 94.56 99 ASP A C 1
ATOM 830 O O . ASP A 1 99 ? 20.371 2.426 -11.226 1.00 94.56 99 ASP A O 1
ATOM 834 N N . ARG A 1 100 ? 20.909 2.572 -13.393 1.00 95.31 100 ARG A N 1
ATOM 835 C CA . ARG A 1 100 ? 19.554 2.277 -13.873 1.00 95.31 100 ARG A CA 1
ATOM 836 C C . ARG A 1 100 ? 19.102 0.878 -13.493 1.00 95.31 100 ARG A C 1
ATOM 838 O O . ARG A 1 100 ? 17.978 0.720 -13.036 1.00 95.31 100 ARG A O 1
ATOM 845 N N . ARG A 1 101 ? 19.946 -0.132 -13.719 1.00 97.19 101 ARG A N 1
ATOM 846 C CA . ARG A 1 101 ? 19.616 -1.522 -13.383 1.00 97.19 101 ARG A CA 1
ATOM 847 C C . ARG A 1 101 ? 19.456 -1.701 -11.879 1.00 97.19 101 ARG A C 1
ATOM 849 O O . ARG A 1 101 ? 18.506 -2.353 -11.482 1.00 97.19 101 ARG A O 1
ATOM 856 N N . GLU A 1 102 ? 20.310 -1.065 -11.081 1.00 96.56 102 GLU A N 1
ATOM 857 C CA . GLU A 1 102 ? 20.215 -1.078 -9.621 1.00 96.56 102 GLU A CA 1
ATOM 858 C C . GLU A 1 102 ? 18.885 -0.491 -9.131 1.00 96.56 102 GLU A C 1
ATOM 860 O O . GLU A 1 102 ? 18.186 -1.136 -8.351 1.00 96.56 102 GLU A O 1
ATOM 865 N N . LEU A 1 103 ? 18.472 0.677 -9.642 1.00 96.38 103 LEU A N 1
ATOM 866 C CA . LEU A 1 103 ? 17.162 1.243 -9.302 1.00 96.38 103 LEU A CA 1
ATOM 867 C C . LEU A 1 103 ? 16.013 0.312 -9.724 1.00 96.38 103 LEU A C 1
ATOM 869 O O . LEU A 1 103 ? 15.083 0.101 -8.953 1.00 96.38 103 LEU A O 1
ATOM 873 N N . ILE A 1 104 ? 16.082 -0.263 -10.931 1.00 97.94 104 ILE A N 1
ATOM 874 C CA . ILE A 1 104 ? 15.061 -1.185 -11.456 1.00 97.94 104 ILE A CA 1
ATOM 875 C C . ILE A 1 104 ? 14.950 -2.453 -10.595 1.00 97.94 104 ILE A C 1
ATOM 877 O O . ILE A 1 104 ? 13.842 -2.897 -10.286 1.00 97.94 104 ILE A O 1
ATOM 881 N N . ASP A 1 105 ? 16.083 -3.029 -10.196 1.00 97.44 105 ASP A N 1
ATOM 882 C CA . ASP A 1 105 ? 16.137 -4.215 -9.340 1.00 97.44 105 ASP A CA 1
ATOM 883 C C . ASP A 1 105 ? 15.486 -3.953 -7.981 1.00 97.44 105 ASP A C 1
ATOM 885 O O . ASP A 1 105 ? 14.742 -4.800 -7.476 1.00 97.44 105 ASP A O 1
ATOM 889 N N . ASN A 1 106 ? 15.664 -2.742 -7.458 1.00 95.88 106 ASN A N 1
ATOM 890 C CA . ASN A 1 106 ? 15.135 -2.316 -6.169 1.00 95.88 106 ASN A CA 1
ATOM 891 C C . ASN A 1 106 ? 13.695 -1.776 -6.210 1.00 95.88 106 ASN A C 1
ATOM 893 O O . ASN A 1 106 ? 13.170 -1.449 -5.152 1.00 95.88 106 ASN A O 1
ATOM 897 N N . LEU A 1 107 ? 13.029 -1.712 -7.374 1.00 96.12 107 LEU A N 1
ATOM 898 C CA . LEU A 1 107 ? 11.628 -1.273 -7.441 1.00 96.12 107 LEU A CA 1
ATOM 899 C C . LEU A 1 107 ? 10.727 -2.146 -6.565 1.00 96.12 107 LEU A C 1
ATOM 901 O O . LEU A 1 107 ? 10.736 -3.380 -6.678 1.00 96.12 107 LEU A O 1
ATOM 905 N N . THR A 1 108 ? 9.887 -1.500 -5.765 1.00 93.06 108 THR A N 1
ATOM 906 C CA . THR A 1 108 ? 8.939 -2.173 -4.885 1.00 93.06 108 THR A CA 1
ATOM 907 C C . THR A 1 108 ? 7.585 -2.271 -5.575 1.00 93.06 108 THR A C 1
ATOM 909 O O . THR A 1 108 ? 6.826 -1.304 -5.640 1.00 93.06 108 THR A O 1
ATOM 912 N N . ILE A 1 109 ? 7.285 -3.455 -6.113 1.00 93.56 109 ILE A N 1
ATOM 913 C CA . ILE A 1 109 ? 6.040 -3.741 -6.836 1.00 93.56 109 ILE A CA 1
ATOM 914 C C . ILE A 1 109 ? 5.111 -4.510 -5.904 1.00 93.56 109 ILE A C 1
ATOM 916 O O . ILE A 1 109 ? 5.463 -5.578 -5.410 1.00 93.56 109 ILE A O 1
ATOM 920 N N . VAL A 1 110 ? 3.933 -3.949 -5.654 1.00 84.94 110 VAL A N 1
ATOM 921 C CA . VAL A 1 110 ? 3.000 -4.420 -4.626 1.00 84.94 110 VAL A CA 1
ATOM 922 C C . VAL A 1 110 ? 1.592 -4.519 -5.192 1.00 84.94 110 VAL A C 1
ATOM 924 O O . VAL A 1 110 ? 1.140 -3.633 -5.918 1.00 84.94 110 VAL A O 1
ATOM 927 N N . ARG A 1 111 ? 0.883 -5.598 -4.856 1.00 85.88 111 ARG A N 1
ATOM 928 C CA . ARG A 1 111 ? -0.532 -5.759 -5.192 1.00 85.88 111 ARG A CA 1
ATOM 929 C C . ARG A 1 111 ? -1.375 -4.975 -4.192 1.00 85.88 111 ARG A C 1
ATOM 931 O O . ARG A 1 111 ? -1.230 -5.183 -2.987 1.00 85.88 111 ARG A O 1
ATOM 938 N N . LYS A 1 112 ? -2.312 -4.139 -4.652 1.00 72.31 112 LYS A N 1
ATOM 939 C CA . LYS A 1 112 ? -3.295 -3.455 -3.789 1.00 72.31 112 LYS A CA 1
ATOM 940 C C . LYS A 1 112 ? -4.056 -4.477 -2.922 1.00 72.31 112 LYS A C 1
ATOM 942 O O . LYS A 1 112 ? -4.388 -4.157 -1.788 1.00 72.31 112 LYS A O 1
ATOM 947 N N . ASN A 1 113 ? -4.244 -5.709 -3.419 1.00 57.62 113 ASN A N 1
ATOM 948 C CA . ASN A 1 113 ? -5.038 -6.773 -2.786 1.00 57.62 113 ASN A CA 1
ATOM 949 C C . ASN A 1 113 ? -4.261 -7.791 -1.914 1.00 57.62 113 ASN A C 1
ATOM 951 O O . ASN A 1 113 ? -4.904 -8.659 -1.325 1.00 57.62 113 ASN A O 1
ATOM 955 N N . ASP A 1 114 ? -2.933 -7.681 -1.734 1.00 48.75 114 ASP A N 1
ATOM 956 C CA . ASP A 1 114 ? -2.216 -8.469 -0.694 1.00 48.75 114 ASP A CA 1
ATOM 957 C C . ASP A 1 114 ? -2.520 -7.972 0.739 1.00 48.75 114 ASP A C 1
ATOM 959 O O . ASP A 1 114 ? -2.120 -8.557 1.751 1.00 48.75 114 ASP A O 1
ATOM 963 N N . ASN A 1 115 ? -3.329 -6.919 0.838 1.00 45.19 115 ASN A N 1
ATOM 964 C CA . ASN A 1 115 ? -4.247 -6.689 1.937 1.00 45.19 115 ASN A CA 1
ATOM 965 C C . ASN A 1 115 ? -5.659 -6.616 1.339 1.00 45.19 115 ASN A C 1
ATOM 967 O O . ASN A 1 115 ? -5.842 -5.842 0.402 1.00 45.19 115 ASN A O 1
ATOM 971 N N . PRO A 1 116 ? -6.692 -7.295 1.876 1.00 42.38 116 PRO A N 1
ATOM 972 C CA . PRO A 1 116 ? -8.038 -6.764 1.710 1.00 42.38 116 PRO A CA 1
ATOM 973 C C . PRO A 1 116 ? -7.965 -5.315 2.188 1.00 42.38 116 PRO A C 1
ATOM 975 O O . PRO A 1 116 ? -7.521 -5.049 3.303 1.00 42.38 116 PRO A O 1
ATOM 978 N N . VAL A 1 117 ? -8.242 -4.399 1.272 1.00 48.53 117 VAL A N 1
ATOM 979 C CA . VAL A 1 117 ? -8.023 -2.962 1.372 1.00 48.53 117 VAL A CA 1
ATOM 980 C C . VAL A 1 117 ? -8.692 -2.427 2.642 1.00 48.53 117 VAL A C 1
ATOM 982 O O . VAL A 1 117 ? -9.867 -2.079 2.663 1.00 48.53 117 VAL A O 1
ATOM 985 N N . PHE A 1 118 ? -7.925 -2.363 3.728 1.00 56.47 118 PHE A N 1
ATOM 986 C CA . PHE A 1 118 ? -8.215 -1.558 4.906 1.00 56.47 118 PHE A CA 1
ATOM 987 C C . PHE A 1 118 ? -7.785 -0.119 4.587 1.00 56.47 118 PHE A C 1
ATOM 989 O O . PHE A 1 118 ? -6.882 0.426 5.213 1.00 56.47 118 PHE A O 1
ATOM 996 N N . LEU A 1 119 ? -8.357 0.471 3.536 1.00 59.75 119 LEU A N 1
ATOM 997 C CA . LEU A 1 119 ? -8.204 1.898 3.265 1.00 59.75 119 LEU A CA 1
ATOM 998 C C . LEU A 1 119 ? -9.357 2.639 3.928 1.00 59.75 119 LEU A C 1
ATOM 1000 O O . LEU A 1 119 ? -10.485 2.146 4.006 1.00 59.75 119 LEU A O 1
ATOM 1004 N N . PHE A 1 120 ? -9.049 3.828 4.417 1.00 70.44 120 PHE A N 1
ATOM 1005 C CA . PHE A 1 120 ? -10.049 4.761 4.899 1.00 70.44 120 PHE A CA 1
ATOM 1006 C C . PHE A 1 120 ? -10.636 5.550 3.724 1.00 70.44 120 PHE A C 1
ATOM 1008 O O . PHE A 1 120 ? -9.958 5.767 2.721 1.00 70.44 120 PHE A O 1
ATOM 1015 N N . SER A 1 121 ? -11.898 5.976 3.836 1.00 74.44 121 SER A N 1
ATOM 1016 C CA . SER A 1 121 ? -12.429 7.005 2.934 1.00 74.44 121 SER A CA 1
ATOM 1017 C C . SER A 1 121 ? -11.686 8.327 3.151 1.00 74.44 121 SER A C 1
ATOM 1019 O O . SER A 1 121 ? -11.123 8.543 4.227 1.00 74.44 121 SER A O 1
ATOM 1021 N N . GLU A 1 122 ? -11.716 9.225 2.160 1.00 76.31 122 GLU A N 1
ATOM 1022 C CA . GLU A 1 122 ? -11.095 10.558 2.261 1.00 76.31 122 GLU A CA 1
ATOM 1023 C C . GLU A 1 122 ? -11.549 11.301 3.528 1.00 76.31 122 GLU A C 1
ATOM 1025 O O . GLU A 1 122 ? -10.710 11.766 4.290 1.00 76.31 122 GLU A O 1
ATOM 1030 N N . ASP A 1 123 ? -12.848 11.277 3.850 1.00 80.94 123 ASP A N 1
ATOM 1031 C CA . ASP A 1 123 ? -13.379 11.923 5.059 1.00 80.94 123 ASP A CA 1
ATOM 1032 C C . ASP A 1 123 ? -12.771 11.371 6.367 1.00 80.94 123 ASP A C 1
ATOM 1034 O O . ASP A 1 123 ? -12.577 12.103 7.344 1.00 80.94 123 ASP A O 1
ATOM 1038 N N . ILE A 1 124 ? -12.482 10.065 6.417 1.00 82.75 124 ILE A N 1
ATOM 1039 C CA . ILE A 1 124 ? -11.846 9.447 7.586 1.00 82.75 124 ILE A CA 1
ATOM 1040 C C . ILE A 1 124 ? -10.352 9.785 7.611 1.00 82.75 124 ILE A C 1
ATOM 1042 O O . ILE A 1 124 ? -9.818 10.050 8.689 1.00 82.75 124 ILE A O 1
ATOM 1046 N N . LEU A 1 125 ? -9.678 9.813 6.457 1.00 83.38 125 LEU A N 1
ATOM 1047 C CA . LEU A 1 125 ? -8.282 10.249 6.361 1.00 83.38 125 LEU A CA 1
ATOM 1048 C C . LEU A 1 125 ? -8.121 11.706 6.808 1.00 83.38 125 LEU A C 1
ATOM 1050 O O . LEU A 1 125 ? -7.210 11.998 7.580 1.00 83.38 125 LEU A O 1
ATOM 1054 N N . ASP A 1 126 ? -9.044 12.586 6.426 1.00 84.38 126 ASP A N 1
ATOM 1055 C CA . ASP A 1 126 ? -9.077 13.982 6.862 1.00 84.38 126 ASP A CA 1
ATOM 1056 C C . ASP A 1 126 ? -9.288 14.098 8.377 1.00 84.38 126 ASP A C 1
ATOM 1058 O O . ASP A 1 126 ? -8.591 14.861 9.053 1.00 84.38 126 ASP A O 1
ATOM 1062 N N . MET A 1 127 ? -10.199 13.297 8.947 1.00 88.12 127 MET A N 1
ATOM 1063 C CA . MET A 1 127 ? -10.380 13.218 10.400 1.00 88.12 127 MET A CA 1
ATOM 1064 C C . MET A 1 127 ? -9.094 12.756 11.095 1.00 88.12 127 MET A C 1
ATOM 1066 O O . MET A 1 127 ? -8.685 13.361 12.087 1.00 88.12 127 MET A O 1
ATOM 1070 N N . ILE A 1 128 ? -8.450 11.702 10.587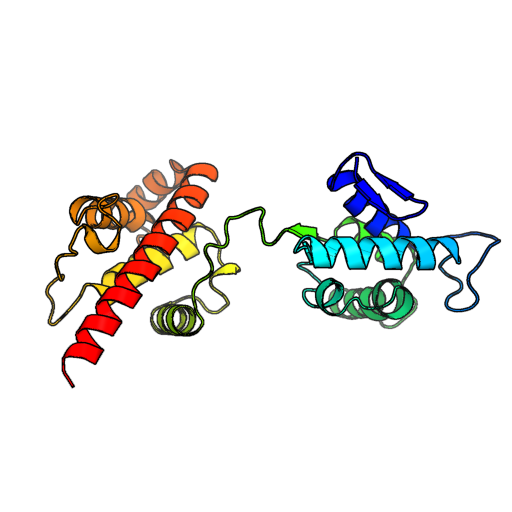 1.00 84.12 128 ILE A N 1
ATOM 1071 C CA . ILE A 1 128 ? -7.194 11.178 11.135 1.00 84.12 128 ILE A CA 1
ATOM 1072 C C . ILE A 1 128 ? -6.106 12.247 11.063 1.00 84.12 128 ILE A C 1
ATOM 1074 O O . ILE A 1 128 ? -5.440 12.494 12.065 1.00 84.12 128 ILE A O 1
ATOM 1078 N N . ALA A 1 129 ? -5.952 12.925 9.926 1.00 84.25 129 ALA A N 1
ATOM 1079 C CA . ALA A 1 129 ? -4.985 14.001 9.752 1.00 84.25 129 ALA A CA 1
ATOM 1080 C C . ALA A 1 129 ? -5.242 15.170 10.716 1.00 84.25 129 ALA A C 1
ATOM 1082 O O . ALA A 1 129 ? -4.296 15.746 11.249 1.00 84.25 129 ALA A O 1
ATOM 1083 N N . HIS A 1 130 ? -6.510 15.489 10.995 1.00 84.50 130 HIS A N 1
ATOM 1084 C CA . HIS A 1 130 ? -6.884 16.534 11.946 1.00 84.50 130 HIS A CA 1
ATOM 1085 C C . HIS A 1 130 ? -6.482 16.205 13.392 1.00 84.50 130 HIS A C 1
ATOM 1087 O O . HIS A 1 130 ? -6.088 17.100 14.142 1.00 84.50 130 HIS A O 1
ATOM 1093 N N . ILE A 1 131 ? -6.583 14.937 13.797 1.00 83.88 131 ILE A N 1
ATOM 1094 C CA . ILE A 1 131 ? -6.270 14.499 15.168 1.00 83.88 131 ILE A CA 1
ATOM 1095 C C . ILE A 1 131 ? -4.832 13.987 15.332 1.00 83.88 131 ILE A C 1
ATOM 1097 O O . ILE A 1 131 ? -4.380 13.782 16.462 1.00 83.88 131 ILE A O 1
ATOM 1101 N N . SER A 1 132 ? -4.128 13.729 14.229 1.00 80.06 132 SER A N 1
ATOM 1102 C CA . SER A 1 132 ? -2.772 13.198 14.249 1.00 80.06 132 SER A CA 1
ATOM 1103 C C . SER A 1 132 ? -1.766 14.254 14.682 1.00 80.06 132 SER A C 1
ATOM 1105 O O . SER A 1 132 ? -1.813 15.412 14.274 1.00 80.06 132 SER A O 1
ATOM 1107 N N . THR A 1 133 ? -0.783 13.831 15.471 1.00 69.00 133 THR A N 1
ATOM 1108 C CA . THR A 1 133 ? 0.431 14.617 15.722 1.00 69.00 133 THR A CA 1
ATOM 1109 C C . THR A 1 133 ? 1.492 14.403 14.639 1.00 69.00 133 THR A C 1
ATOM 1111 O O . THR A 1 133 ? 2.459 15.164 14.580 1.00 69.00 133 THR A O 1
ATOM 1114 N N . ASN A 1 134 ? 1.328 13.382 13.791 1.00 69.00 134 ASN A N 1
ATOM 1115 C CA . ASN A 1 134 ? 2.266 13.020 12.734 1.00 69.00 134 ASN A CA 1
ATOM 1116 C C . ASN A 1 134 ? 1.856 13.685 11.414 1.00 69.00 134 ASN A C 1
ATOM 1118 O O . ASN A 1 134 ? 0.675 13.787 11.093 1.00 69.00 134 ASN A O 1
ATOM 1122 N N . LYS A 1 135 ? 2.842 14.133 10.631 1.00 66.75 135 LYS A N 1
ATOM 1123 C CA . LYS A 1 135 ? 2.614 14.700 9.295 1.00 66.75 135 LYS A CA 1
ATOM 1124 C C . LYS A 1 135 ? 2.855 13.629 8.235 1.00 66.75 135 LYS A C 1
ATOM 1126 O O . LYS A 1 135 ? 3.929 13.037 8.223 1.00 66.75 135 LYS A O 1
ATOM 1131 N N . GLY A 1 136 ? 1.896 13.432 7.336 1.00 65.56 136 GLY A N 1
ATOM 1132 C CA . GLY A 1 136 ? 2.000 12.507 6.206 1.00 65.56 136 GLY A CA 1
ATOM 1133 C C . GLY A 1 136 ? 0.747 11.654 6.034 1.00 65.56 136 GLY A C 1
ATOM 1134 O O . GLY A 1 136 ? -0.223 11.810 6.772 1.00 65.56 136 GLY A O 1
ATOM 1135 N N . ASP A 1 137 ? 0.778 10.771 5.042 1.00 71.12 137 ASP A N 1
ATOM 1136 C CA . ASP A 1 137 ? -0.298 9.818 4.777 1.00 71.12 137 ASP A CA 1
ATOM 1137 C C . ASP A 1 137 ? -0.258 8.689 5.820 1.00 71.12 137 ASP A C 1
ATOM 1139 O O . ASP A 1 137 ? 0.794 8.081 6.043 1.00 71.12 137 ASP A O 1
ATOM 1143 N N . PHE A 1 138 ? -1.406 8.384 6.434 1.00 75.25 138 PHE A N 1
ATOM 1144 C CA . PHE A 1 138 ? -1.570 7.286 7.389 1.00 75.25 138 PHE A CA 1
ATOM 1145 C C . PHE A 1 138 ? -0.987 5.964 6.867 1.00 75.25 138 PHE A C 1
ATOM 1147 O O . PHE A 1 138 ? -0.358 5.214 7.618 1.00 75.25 138 PHE A O 1
ATOM 1154 N N . HIS A 1 139 ? -1.138 5.688 5.570 1.00 71.38 139 HIS A N 1
ATOM 1155 C CA . HIS A 1 139 ? -0.640 4.461 4.950 1.00 71.38 139 HIS A CA 1
ATOM 1156 C C . HIS A 1 139 ? 0.891 4.396 4.860 1.00 71.38 139 HIS A C 1
ATOM 1158 O O . HIS A 1 139 ? 1.445 3.306 4.743 1.00 71.38 139 HIS A O 1
ATOM 1164 N N . THR A 1 140 ? 1.574 5.535 4.986 1.00 71.19 140 THR A N 1
ATOM 1165 C CA . THR A 1 140 ? 3.044 5.640 4.972 1.00 71.19 140 THR A CA 1
ATOM 1166 C C . THR A 1 140 ? 3.673 5.615 6.369 1.00 71.19 140 THR A C 1
ATOM 1168 O O . THR A 1 140 ? 4.895 5.562 6.497 1.00 71.19 140 THR A O 1
ATOM 1171 N N . PHE A 1 141 ? 2.861 5.653 7.430 1.00 76.12 141 PHE A N 1
ATOM 1172 C CA . PHE A 1 141 ? 3.338 5.638 8.812 1.00 76.12 141 PHE A CA 1
ATOM 1173 C C . PHE A 1 141 ? 3.901 4.275 9.232 1.00 76.12 141 PHE A C 1
ATOM 1175 O O . PHE A 1 141 ? 3.508 3.228 8.716 1.00 76.12 141 PHE A O 1
ATOM 1182 N N . SER A 1 142 ? 4.790 4.283 10.233 1.00 83.62 142 SER A N 1
ATOM 1183 C CA . SER A 1 142 ? 5.224 3.049 10.893 1.00 83.62 142 SER A CA 1
ATOM 1184 C C . SER A 1 142 ? 4.028 2.334 11.540 1.00 83.62 142 SER A C 1
ATOM 1186 O O . SER A 1 142 ? 3.035 2.972 11.892 1.00 83.62 142 SER A O 1
ATOM 1188 N N . LEU A 1 143 ? 4.112 1.015 11.748 1.00 83.88 143 LEU A N 1
ATOM 1189 C CA . LEU A 1 143 ? 3.027 0.268 12.403 1.00 83.88 143 LEU A CA 1
ATOM 1190 C C . LEU A 1 143 ? 2.686 0.836 13.791 1.00 83.88 143 LEU A C 1
ATOM 1192 O O . LEU A 1 143 ? 1.517 0.893 14.162 1.00 83.88 143 LEU A O 1
ATOM 1196 N N . ASP A 1 144 ? 3.689 1.290 14.541 1.00 88.62 144 ASP A N 1
ATOM 1197 C CA . ASP A 1 144 ? 3.495 1.890 15.862 1.00 88.62 144 ASP A CA 1
ATOM 1198 C C . ASP A 1 144 ? 2.724 3.213 15.750 1.00 88.62 144 ASP A C 1
ATOM 1200 O O . ASP A 1 144 ? 1.745 3.426 16.466 1.00 88.62 144 ASP A O 1
ATOM 1204 N N . ASP A 1 145 ? 3.107 4.067 14.798 1.00 85.00 145 ASP A N 1
ATOM 1205 C CA . ASP A 1 145 ? 2.417 5.327 14.519 1.00 85.00 145 ASP A CA 1
ATOM 1206 C C . ASP A 1 145 ? 0.982 5.100 14.027 1.00 85.00 145 ASP A C 1
ATOM 1208 O O . ASP A 1 145 ? 0.065 5.819 14.429 1.00 85.00 145 ASP A O 1
ATOM 1212 N N . GLN A 1 146 ? 0.749 4.084 13.194 1.00 88.12 146 GLN A N 1
ATOM 1213 C CA . GLN A 1 146 ? -0.597 3.699 12.772 1.00 88.12 146 GLN A CA 1
ATOM 1214 C C . GLN A 1 146 ? -1.450 3.289 13.977 1.00 88.12 146 GLN A C 1
ATOM 1216 O O . GLN A 1 146 ? -2.572 3.772 14.119 1.00 88.12 146 GLN A O 1
ATOM 1221 N N . LEU A 1 147 ? -0.920 2.472 14.893 1.00 92.31 147 LEU A N 1
ATOM 1222 C CA . LEU A 1 147 ? -1.633 2.057 16.108 1.00 92.31 147 LEU A CA 1
ATOM 1223 C C . LEU A 1 147 ? -1.948 3.240 17.038 1.00 92.31 147 LEU A C 1
ATOM 1225 O O . LEU A 1 147 ? -3.052 3.300 17.586 1.00 92.31 147 LEU A O 1
ATOM 1229 N N . VAL A 1 148 ? -1.037 4.213 17.166 1.00 91.38 148 VAL A N 1
ATOM 1230 C CA . VAL A 1 148 ? -1.295 5.473 17.890 1.00 91.38 148 VAL A CA 1
ATOM 1231 C C . VAL A 1 148 ? -2.465 6.229 17.265 1.00 91.38 148 VAL A C 1
ATOM 1233 O O . VAL A 1 148 ? -3.402 6.618 17.966 1.00 91.38 148 VAL A O 1
ATOM 1236 N N . ASN A 1 149 ? -2.430 6.414 15.945 1.00 90.94 149 ASN A N 1
ATOM 1237 C CA . ASN A 1 149 ? -3.456 7.151 15.214 1.00 90.94 149 ASN A CA 1
ATOM 1238 C C . ASN A 1 149 ? -4.824 6.462 15.281 1.00 90.94 149 ASN A C 1
ATOM 1240 O O . ASN A 1 149 ? -5.833 7.128 15.513 1.00 90.94 149 ASN A O 1
ATOM 1244 N N . LEU A 1 150 ? -4.872 5.134 15.166 1.00 93.06 150 LEU A N 1
ATOM 1245 C CA . LEU A 1 150 ? -6.106 4.355 15.292 1.00 93.06 150 LEU A CA 1
ATOM 1246 C C . LEU A 1 150 ? -6.706 4.463 16.698 1.00 93.06 150 LEU A C 1
ATOM 1248 O O . LEU A 1 150 ? -7.905 4.699 16.839 1.00 93.06 150 LEU A O 1
ATOM 1252 N N . ASN A 1 151 ? -5.886 4.360 17.749 1.00 93.38 151 ASN A N 1
ATOM 1253 C CA . ASN A 1 151 ? -6.357 4.527 19.126 1.00 93.38 151 ASN A CA 1
ATOM 1254 C C . ASN A 1 151 ? -6.941 5.933 19.356 1.00 93.38 151 ASN A C 1
ATOM 1256 O O . ASN A 1 151 ? -8.057 6.062 19.869 1.00 93.38 151 ASN A O 1
ATOM 1260 N N . ASN A 1 152 ? -6.225 6.971 18.906 1.00 91.69 152 ASN A N 1
ATOM 1261 C CA . ASN A 1 152 ? -6.679 8.361 18.980 1.00 91.69 152 ASN A CA 1
ATOM 1262 C C . ASN A 1 152 ? -7.992 8.574 18.207 1.00 91.69 152 ASN A C 1
ATOM 1264 O O . ASN A 1 152 ? -8.882 9.261 18.702 1.00 91.69 152 ASN A O 1
ATOM 1268 N N . SER A 1 153 ? -8.137 7.949 17.037 1.00 92.25 153 SER A N 1
ATOM 1269 C CA . SER A 1 153 ? -9.344 8.023 16.200 1.00 92.25 153 SER A CA 1
ATOM 1270 C C . SER A 1 153 ? -10.566 7.448 16.899 1.00 92.25 153 SER A C 1
ATOM 1272 O O . SER A 1 153 ? -11.603 8.102 16.976 1.00 92.25 153 SER A O 1
ATOM 1274 N N . ILE A 1 154 ? -10.443 6.245 17.467 1.00 93.06 154 ILE A N 1
ATOM 1275 C CA . ILE A 1 154 ? -11.541 5.631 18.221 1.00 93.06 154 ILE A CA 1
ATOM 1276 C C . ILE A 1 154 ? -11.867 6.489 19.450 1.00 93.06 154 ILE A C 1
ATOM 1278 O O . ILE A 1 154 ? -13.035 6.714 19.756 1.00 93.06 154 ILE A O 1
ATOM 1282 N N . GLU A 1 155 ? -10.858 7.009 20.155 1.00 91.38 155 GLU A N 1
ATOM 1283 C CA . GLU A 1 155 ? -11.090 7.903 21.291 1.00 91.38 155 GLU A CA 1
ATOM 1284 C C . GLU A 1 155 ? -11.868 9.164 20.894 1.00 91.38 155 GLU A C 1
ATOM 1286 O O . GLU A 1 155 ? -12.829 9.520 21.578 1.00 91.38 155 GLU A O 1
ATOM 1291 N N . TYR A 1 156 ? -11.475 9.809 19.796 1.00 90.94 156 TYR A N 1
ATOM 1292 C CA . TYR A 1 156 ? -12.139 10.991 19.258 1.00 90.94 156 TYR A CA 1
ATOM 1293 C C . TYR A 1 156 ? -13.598 10.703 18.886 1.00 90.94 156 TYR A C 1
ATOM 1295 O O . TYR A 1 156 ? -14.494 11.423 19.319 1.00 90.94 156 TYR A O 1
ATOM 1303 N N . LEU A 1 157 ? -13.850 9.609 18.161 1.00 90.81 157 LEU A N 1
ATOM 1304 C CA . LEU A 1 157 ? -15.189 9.242 17.693 1.00 90.81 157 LEU A CA 1
ATOM 1305 C C . LEU A 1 157 ? -16.165 8.893 18.821 1.00 90.81 157 LEU A C 1
ATOM 1307 O O . LEU A 1 157 ? -17.368 9.151 18.710 1.00 90.81 157 LEU A O 1
ATOM 1311 N N . LEU A 1 158 ? -15.657 8.301 19.904 1.00 90.19 158 LEU A N 1
ATOM 1312 C CA . LEU A 1 158 ? -16.481 7.868 21.029 1.00 90.19 158 LEU A CA 1
ATOM 1313 C C . LEU A 1 158 ? -16.691 8.953 22.089 1.00 90.19 158 LEU A C 1
ATOM 1315 O O . LEU A 1 158 ? -17.685 8.891 22.812 1.00 90.19 158 LEU A O 1
ATOM 1319 N N . LYS A 1 159 ? -15.795 9.937 22.221 1.00 87.62 159 LYS A N 1
ATOM 1320 C CA . LYS A 1 159 ? -15.928 10.991 23.239 1.00 87.62 159 LYS A CA 1
ATOM 1321 C C . LYS A 1 159 ? -16.967 12.038 22.833 1.00 87.62 159 LYS A C 1
ATOM 1323 O O . LYS A 1 159 ? -16.729 12.857 21.955 1.00 87.62 159 LYS A O 1
ATOM 1328 N N . THR A 1 160 ? -18.091 12.089 23.549 1.00 76.06 160 THR A N 1
ATOM 1329 C CA . THR A 1 160 ? -19.083 13.179 23.470 1.00 76.06 160 THR A CA 1
ATOM 1330 C C . THR A 1 160 ? -19.257 13.801 24.854 1.00 76.06 160 THR A C 1
ATOM 1332 O O . THR A 1 160 ? -19.496 13.088 25.819 1.00 76.06 160 THR A O 1
ATOM 1335 N N . ASN A 1 161 ? -19.130 15.127 24.990 1.00 68.38 161 ASN A N 1
ATOM 1336 C CA . ASN A 1 161 ? -19.330 15.841 26.267 1.00 68.38 161 ASN A CA 1
ATOM 1337 C C . ASN A 1 161 ? -18.568 15.249 27.476 1.00 68.38 161 ASN A C 1
ATOM 1339 O O . ASN A 1 161 ? -19.067 15.268 28.596 1.00 68.38 161 ASN A O 1
ATOM 1343 N N . LYS A 1 162 ? -17.330 14.778 27.254 1.00 70.75 162 LYS A N 1
ATOM 1344 C CA . LYS A 1 162 ? -16.434 14.124 28.238 1.00 70.75 162 LYS A CA 1
ATOM 1345 C C . LYS A 1 162 ? -16.791 12.682 28.623 1.00 70.75 162 LYS A C 1
ATOM 1347 O O . LYS A 1 162 ? -16.016 12.074 29.359 1.00 70.75 162 LYS A O 1
ATOM 1352 N N . GLU A 1 163 ? -17.863 12.112 28.083 1.00 79.50 163 GLU A N 1
ATOM 1353 C CA . GLU A 1 163 ? -18.234 10.708 28.286 1.00 79.50 163 GLU A CA 1
ATOM 1354 C C . GLU A 1 163 ? -18.038 9.888 27.007 1.00 79.50 163 GLU A C 1
ATOM 1356 O O . GLU A 1 163 ? -18.086 10.410 25.890 1.00 79.50 163 GLU A O 1
ATOM 1361 N N . PHE A 1 164 ? -17.772 8.5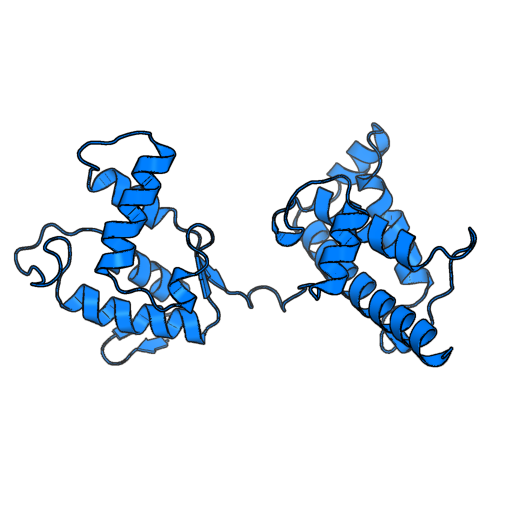91 27.171 1.00 83.06 164 PHE A N 1
ATOM 1362 C CA . PHE A 1 164 ? -17.651 7.662 26.051 1.00 83.06 164 PHE A CA 1
ATOM 1363 C C . PHE A 1 164 ? -19.025 7.107 25.688 1.00 83.06 164 PHE A C 1
ATOM 1365 O O . PHE A 1 164 ? -19.697 6.501 26.524 1.00 83.06 164 PHE A O 1
ATOM 1372 N N . VAL A 1 165 ? -19.416 7.274 24.428 1.00 87.12 165 VAL A N 1
ATOM 1373 C CA . VAL A 1 165 ? -20.619 6.651 23.876 1.00 87.12 165 VAL A CA 1
ATOM 1374 C C . VAL A 1 165 ? -20.417 5.135 23.821 1.00 87.12 165 VAL A C 1
ATOM 1376 O O . VAL A 1 165 ? -19.348 4.652 23.445 1.00 87.12 165 VAL A O 1
ATOM 1379 N N . THR A 1 166 ? -21.445 4.384 24.216 1.00 87.69 166 THR A N 1
ATOM 1380 C CA . THR A 1 166 ? -21.456 2.920 24.107 1.00 87.69 166 THR A CA 1
ATOM 1381 C C . THR A 1 166 ? -21.794 2.519 22.678 1.00 87.69 166 THR A C 1
ATOM 1383 O O . THR A 1 166 ? -22.752 3.036 22.109 1.00 87.69 166 THR A O 1
ATOM 1386 N N . ILE A 1 167 ? -21.011 1.605 22.104 1.00 88.06 167 ILE A N 1
ATOM 1387 C CA . ILE A 1 167 ? -21.225 1.114 20.740 1.00 88.06 167 ILE A CA 1
ATOM 1388 C C . ILE A 1 167 ? -22.097 -0.137 20.748 1.00 88.06 167 ILE A C 1
ATOM 1390 O O . ILE A 1 167 ? -21.775 -1.135 21.397 1.00 88.06 167 ILE A O 1
ATOM 1394 N N . GLU A 1 168 ? -23.186 -0.082 19.984 1.00 89.56 168 GLU A N 1
ATOM 1395 C CA . GLU A 1 168 ? -24.072 -1.218 19.764 1.00 89.56 168 GLU A CA 1
ATOM 1396 C C . GLU A 1 168 ? -23.373 -2.300 18.920 1.00 89.56 168 GLU A C 1
ATOM 1398 O O . GLU A 1 168 ? -22.867 -1.996 17.834 1.00 89.56 168 GLU A O 1
ATOM 1403 N N . PRO A 1 169 ? -23.383 -3.582 19.336 1.00 90.38 169 PRO A N 1
ATOM 1404 C CA . PRO A 1 169 ? -22.692 -4.653 18.609 1.00 90.38 169 PRO A CA 1
ATOM 1405 C C . PRO A 1 169 ? -23.138 -4.828 17.149 1.00 90.38 169 PRO A C 1
ATOM 1407 O O . PRO A 1 169 ? -22.389 -5.343 16.319 1.00 90.38 169 PRO A O 1
ATOM 1410 N N . ASN A 1 170 ? -24.362 -4.405 16.811 1.00 91.50 170 ASN A N 1
ATOM 1411 C CA . ASN A 1 170 ? -24.905 -4.501 15.454 1.00 91.50 170 ASN A CA 1
ATOM 1412 C C . ASN A 1 170 ? -24.110 -3.687 14.423 1.00 91.50 170 ASN A C 1
ATOM 1414 O O . ASN A 1 170 ? -24.084 -4.087 13.264 1.00 91.50 170 ASN A O 1
ATOM 1418 N N . ILE A 1 171 ? -23.419 -2.620 14.839 1.00 91.50 171 ILE A N 1
ATOM 1419 C CA . ILE A 1 171 ? -22.530 -1.826 13.968 1.00 91.50 171 ILE A CA 1
ATOM 1420 C C . ILE A 1 171 ? -21.415 -2.701 13.375 1.00 91.50 171 ILE A C 1
ATOM 1422 O O . ILE A 1 171 ? -20.931 -2.453 12.278 1.00 91.50 171 ILE A O 1
ATOM 1426 N N . PHE A 1 172 ? -21.054 -3.776 14.075 1.00 91.81 172 PHE A N 1
ATOM 1427 C CA . PHE A 1 172 ? -20.069 -4.762 13.646 1.00 91.81 172 PHE A CA 1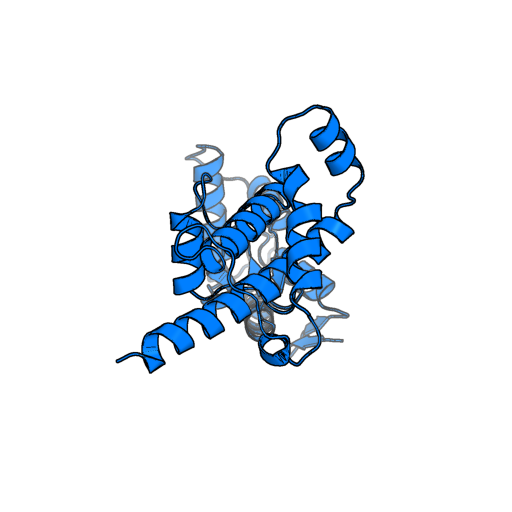
ATOM 1428 C C . PHE A 1 172 ? -20.696 -6.110 13.293 1.00 91.81 172 PHE A C 1
ATOM 1430 O O . PHE A 1 172 ? -20.045 -7.146 13.427 1.00 91.81 172 PHE A O 1
ATOM 1437 N N . TYR A 1 173 ? -21.979 -6.137 12.924 1.00 91.62 173 TYR A N 1
ATOM 1438 C CA . TYR A 1 173 ? -22.718 -7.376 12.655 1.00 91.62 173 TYR A CA 1
ATOM 1439 C C . TYR A 1 173 ? -22.609 -8.402 13.800 1.00 91.62 173 TYR A C 1
ATOM 1441 O O . TYR A 1 173 ? -22.611 -9.609 13.571 1.00 91.62 173 TYR A O 1
ATOM 1449 N N . LYS A 1 174 ? -22.512 -7.915 15.046 1.00 92.31 174 LYS A N 1
ATOM 1450 C CA . LYS A 1 174 ? -22.339 -8.691 16.287 1.00 92.31 174 LYS A CA 1
ATOM 1451 C C . LYS A 1 174 ? -21.004 -9.439 16.421 1.00 92.31 174 LYS A C 1
ATOM 1453 O O . LYS A 1 174 ? -20.858 -10.210 17.366 1.00 92.31 174 LYS A O 1
ATOM 1458 N N . TYR A 1 175 ? -20.024 -9.192 15.547 1.00 92.75 175 TYR A N 1
ATOM 1459 C CA . TYR A 1 175 ? -18.668 -9.742 15.690 1.00 92.75 175 TYR A CA 1
ATOM 1460 C C . TYR A 1 175 ? -17.830 -9.020 16.748 1.00 92.75 175 TYR A C 1
ATOM 1462 O O . TYR A 1 175 ? -16.964 -9.642 17.357 1.00 92.75 175 TYR A O 1
ATOM 1470 N N . PHE A 1 176 ? -18.094 -7.732 16.984 1.00 93.88 176 PHE A N 1
ATOM 1471 C CA . PHE A 1 176 ? -17.446 -6.956 18.039 1.00 93.88 176 PHE A CA 1
ATOM 1472 C C . PHE A 1 176 ? -18.482 -6.341 18.972 1.00 93.88 176 PHE A C 1
ATOM 1474 O O . PHE A 1 176 ? -19.502 -5.803 18.540 1.00 93.88 176 PHE A O 1
ATOM 1481 N N . SER A 1 177 ? -18.189 -6.411 20.265 1.00 93.94 177 SER A N 1
ATOM 1482 C CA . SER A 1 177 ? -18.910 -5.731 21.332 1.00 93.94 177 SER A CA 1
ATOM 1483 C C . SER A 1 177 ? -18.181 -4.460 21.770 1.00 93.94 177 SER A C 1
ATOM 1485 O O . SER A 1 177 ? -17.003 -4.256 21.473 1.00 93.94 177 SER A O 1
ATOM 1487 N N . ASN A 1 178 ? -18.852 -3.627 22.567 1.00 92.69 178 ASN A N 1
ATOM 1488 C CA . ASN A 1 178 ? -18.228 -2.473 23.216 1.00 92.69 178 ASN A CA 1
ATOM 1489 C C . ASN A 1 178 ? -16.990 -2.855 24.057 1.00 92.69 178 ASN A C 1
ATOM 1491 O O . ASN A 1 178 ? -16.030 -2.089 24.132 1.00 92.69 178 ASN A O 1
ATOM 1495 N N . GLU A 1 179 ? -16.980 -4.049 24.658 1.00 94.75 179 GLU A N 1
ATOM 1496 C CA . GLU A 1 179 ? -15.830 -4.540 25.425 1.00 94.75 179 GLU A CA 1
ATOM 1497 C C . GLU A 1 179 ? -14.642 -4.903 24.525 1.00 94.75 179 GLU A C 1
ATOM 1499 O O . GLU A 1 179 ? -13.496 -4.690 24.916 1.00 94.75 179 GLU A O 1
ATOM 1504 N N . ASP A 1 180 ? -14.880 -5.355 23.290 1.00 96.06 180 ASP A N 1
ATOM 1505 C CA . ASP A 1 180 ? -13.805 -5.598 22.321 1.00 96.06 180 ASP A CA 1
ATOM 1506 C C . ASP A 1 180 ? -13.146 -4.287 21.870 1.00 96.06 180 ASP A C 1
ATOM 1508 O O . ASP A 1 180 ? -11.922 -4.222 21.748 1.00 96.06 180 ASP A O 1
ATOM 1512 N N . ILE A 1 181 ? -13.936 -3.217 21.708 1.00 94.75 181 ILE A N 1
ATOM 1513 C CA . ILE A 1 181 ? -13.418 -1.874 21.397 1.00 94.75 181 ILE A CA 1
ATOM 1514 C C . ILE A 1 181 ? -12.589 -1.325 22.565 1.00 94.75 181 ILE A C 1
ATOM 1516 O O . ILE A 1 181 ? -11.497 -0.785 22.364 1.00 94.75 181 ILE A O 1
ATOM 1520 N N . LYS A 1 182 ? -13.068 -1.493 23.806 1.00 94.19 182 LYS A N 1
ATOM 1521 C CA . LYS A 1 182 ? -12.304 -1.128 25.010 1.00 94.19 182 LYS A CA 1
ATOM 1522 C C . LYS A 1 182 ? -11.007 -1.925 25.115 1.00 94.19 182 LYS A C 1
ATOM 1524 O O . LYS A 1 182 ? -9.969 -1.330 25.397 1.00 94.19 182 LYS A O 1
ATOM 1529 N N . ARG A 1 183 ? -11.045 -3.238 24.855 1.00 95.38 183 ARG A N 1
ATOM 1530 C CA . ARG A 1 183 ? -9.855 -4.099 24.852 1.00 95.38 183 ARG A CA 1
ATOM 1531 C C . ARG A 1 183 ? -8.825 -3.599 23.845 1.00 95.38 183 ARG A C 1
ATOM 1533 O O . ARG A 1 183 ? -7.688 -3.354 24.236 1.00 95.38 183 ARG A O 1
ATOM 1540 N N . PHE A 1 184 ? -9.238 -3.349 22.602 1.00 96.06 184 PHE A N 1
ATOM 1541 C CA . PHE A 1 184 ? -8.357 -2.803 21.569 1.00 96.06 184 PHE A CA 1
ATOM 1542 C C . PHE A 1 184 ? -7.678 -1.503 22.018 1.00 96.06 184 PHE A C 1
ATOM 1544 O O . PHE A 1 184 ? -6.458 -1.370 21.911 1.00 96.06 184 PHE A O 1
ATOM 1551 N N . ARG A 1 185 ? -8.448 -0.549 22.559 1.00 94.00 185 ARG A N 1
ATOM 1552 C CA . ARG A 1 185 ? -7.901 0.731 23.035 1.00 94.00 185 ARG A CA 1
ATOM 1553 C C . ARG A 1 185 ? -6.936 0.561 24.203 1.00 94.00 185 ARG A C 1
ATOM 1555 O O . ARG A 1 185 ? -5.899 1.212 24.214 1.00 94.00 185 ARG A O 1
ATOM 1562 N N . ASN A 1 186 ? -7.254 -0.298 25.167 1.00 92.06 186 ASN A N 1
ATOM 1563 C CA . ASN A 1 186 ? -6.382 -0.537 26.316 1.00 92.06 186 ASN A CA 1
ATOM 1564 C C . ASN A 1 186 ? -5.056 -1.174 25.885 1.00 92.06 186 ASN A C 1
ATOM 1566 O O . ASN A 1 186 ? -3.994 -0.724 26.301 1.00 92.06 186 ASN A O 1
ATOM 1570 N N . GLU A 1 187 ? -5.105 -2.174 25.006 1.00 93.19 187 GLU A N 1
ATOM 1571 C CA . GLU A 1 187 ? -3.914 -2.886 24.535 1.00 93.19 187 GLU A CA 1
ATOM 1572 C C . GLU A 1 187 ? -3.029 -2.024 23.628 1.00 93.19 187 GLU A C 1
ATOM 1574 O O . GLU A 1 187 ? -1.808 -2.134 23.678 1.00 93.19 187 GLU A O 1
ATOM 1579 N N . THR A 1 188 ? -3.617 -1.135 22.823 1.00 93.44 188 THR A N 1
ATOM 1580 C CA . THR A 1 188 ? -2.860 -0.217 21.951 1.00 93.44 188 THR A CA 1
ATOM 1581 C C . THR A 1 188 ? -2.426 1.073 22.656 1.00 93.44 188 THR A C 1
ATOM 1583 O O . THR A 1 188 ? -1.671 1.865 22.093 1.00 93.44 188 THR A O 1
ATOM 1586 N N . GLN A 1 189 ? -2.841 1.294 23.907 1.00 89.56 189 GLN A N 1
ATOM 1587 C CA . GLN A 1 189 ? -2.478 2.487 24.678 1.00 89.56 189 GLN A CA 1
ATOM 1588 C C . GLN A 1 189 ? -0.962 2.583 24.920 1.00 89.56 189 GLN A C 1
ATOM 1590 O O . GLN A 1 189 ? -0.415 3.684 24.987 1.00 89.56 189 GLN A O 1
ATOM 1595 N N . VAL A 1 190 ? -0.264 1.445 24.990 1.00 88.06 190 VAL A N 1
ATOM 1596 C CA . VAL A 1 190 ? 1.196 1.371 25.184 1.00 88.06 190 VAL A CA 1
ATOM 1597 C C . VAL A 1 190 ? 1.979 2.111 24.097 1.00 88.06 190 VAL A C 1
ATOM 1599 O O . VAL A 1 190 ? 3.039 2.669 24.374 1.00 88.06 190 VAL A O 1
ATOM 1602 N N . PHE A 1 191 ? 1.431 2.209 22.880 1.00 86.56 191 PHE A N 1
ATOM 1603 C CA . PHE A 1 191 ? 2.063 2.929 21.772 1.00 86.56 191 PHE A CA 1
ATOM 1604 C C . PHE A 1 191 ? 2.033 4.451 21.945 1.00 86.56 191 PHE A C 1
ATOM 1606 O O . PHE A 1 191 ? 2.839 5.152 21.343 1.00 86.56 191 PHE A O 1
ATOM 1613 N N . ARG A 1 192 ? 1.168 4.971 22.826 1.00 78.12 192 ARG A N 1
ATOM 1614 C CA . ARG A 1 192 ? 1.056 6.406 23.134 1.00 78.12 192 ARG A CA 1
ATOM 1615 C C . ARG A 1 192 ? 1.994 6.863 24.252 1.00 78.12 192 ARG A C 1
ATOM 1617 O O . ARG A 1 192 ? 2.141 8.064 24.467 1.00 78.12 192 ARG A O 1
ATOM 1624 N N . HIS A 1 193 ? 2.588 5.936 25.003 1.00 79.00 193 HIS A N 1
ATOM 1625 C CA . HIS A 1 193 ? 3.325 6.251 26.224 1.00 79.00 193 HIS A CA 1
ATOM 1626 C C . HIS A 1 193 ? 4.815 5.966 26.085 1.00 79.00 193 HIS A C 1
ATOM 1628 O O . HIS A 1 193 ? 5.221 4.837 25.843 1.00 79.00 193 HIS A O 1
ATOM 1634 N N . SER A 1 194 ? 5.647 6.972 26.349 1.00 72.19 194 SER A N 1
ATOM 1635 C CA . SER A 1 194 ? 7.113 6.846 26.347 1.00 72.19 194 SER A CA 1
ATOM 1636 C C . SER A 1 194 ? 7.699 6.348 27.676 1.00 72.19 194 SER A C 1
ATOM 1638 O O . SER A 1 194 ? 8.890 6.528 27.916 1.00 72.19 194 SER A O 1
ATOM 1640 N N . SER A 1 195 ? 6.890 5.771 28.573 1.00 81.75 195 SER A N 1
ATOM 1641 C CA . SER A 1 195 ? 7.405 5.226 29.835 1.00 81.75 195 SER A CA 1
ATOM 1642 C C . SER A 1 195 ? 8.221 3.948 29.582 1.00 81.75 195 SER A C 1
ATOM 1644 O O . SER A 1 195 ? 7.894 3.206 28.655 1.00 81.75 195 SER A O 1
ATOM 1646 N N . PRO A 1 196 ? 9.244 3.641 30.404 1.00 78.00 196 PRO A N 1
ATOM 1647 C CA . PRO A 1 196 ? 10.042 2.420 30.251 1.00 78.00 196 PRO A CA 1
ATOM 1648 C C . PRO A 1 196 ? 9.186 1.148 30.208 1.00 78.00 196 PRO A C 1
ATOM 1650 O O . PRO A 1 196 ? 9.344 0.329 29.313 1.00 78.00 196 PRO A O 1
ATOM 1653 N N . GLN A 1 197 ? 8.186 1.052 31.090 1.00 80.38 197 GLN A N 1
ATOM 1654 C CA . GLN A 1 197 ? 7.241 -0.065 31.108 1.00 80.38 197 GLN A CA 1
ATOM 1655 C C . GLN A 1 197 ? 6.441 -0.185 29.796 1.00 80.38 197 GLN A C 1
ATOM 1657 O O . GLN A 1 197 ? 6.279 -1.282 29.271 1.00 80.38 197 GLN A O 1
ATOM 1662 N N . ALA A 1 198 ? 5.978 0.931 29.224 1.00 80.25 198 ALA A N 1
ATOM 1663 C CA . ALA A 1 198 ? 5.257 0.916 27.951 1.00 80.25 198 ALA A CA 1
ATOM 1664 C C . ALA A 1 198 ? 6.171 0.594 26.756 1.00 80.25 198 ALA A C 1
ATOM 1666 O O . ALA A 1 198 ? 5.701 0.091 25.739 1.00 80.25 198 ALA A O 1
ATOM 1667 N N . ILE A 1 199 ? 7.472 0.886 26.853 1.00 78.81 199 ILE A N 1
ATOM 1668 C CA . ILE A 1 199 ? 8.469 0.464 25.861 1.00 78.81 199 ILE A CA 1
ATOM 1669 C C . ILE A 1 199 ? 8.675 -1.055 25.945 1.00 78.81 199 ILE A C 1
ATOM 1671 O O . ILE A 1 199 ? 8.646 -1.727 24.916 1.00 78.81 199 ILE A O 1
ATOM 1675 N N . ASP A 1 200 ? 8.802 -1.608 27.152 1.00 83.88 200 ASP A N 1
ATOM 1676 C CA . ASP A 1 200 ? 8.955 -3.052 27.358 1.00 83.88 200 ASP A CA 1
ATOM 1677 C C . ASP A 1 200 ? 7.727 -3.833 26.866 1.00 83.88 200 ASP A C 1
ATOM 1679 O O . ASP A 1 200 ? 7.867 -4.828 26.156 1.00 83.88 200 ASP A O 1
ATOM 1683 N N . GLU A 1 201 ? 6.518 -3.354 27.169 1.00 82.94 201 GLU A N 1
ATOM 1684 C CA . GLU A 1 201 ? 5.263 -3.954 26.694 1.00 82.94 201 GLU A CA 1
ATOM 1685 C C . GLU A 1 201 ? 5.114 -3.862 25.162 1.00 82.94 201 GLU A C 1
ATOM 1687 O O . GLU A 1 201 ? 4.649 -4.813 24.529 1.00 82.94 201 GLU A O 1
ATOM 1692 N N . ARG A 1 202 ? 5.568 -2.766 24.534 1.00 84.75 202 ARG A N 1
ATOM 1693 C CA . ARG A 1 202 ? 5.625 -2.638 23.065 1.00 84.75 202 ARG A CA 1
ATOM 1694 C C . ARG A 1 202 ? 6.583 -3.634 22.423 1.00 84.75 202 ARG A C 1
ATOM 1696 O O . ARG A 1 202 ? 6.259 -4.199 21.381 1.00 84.75 202 ARG A O 1
ATOM 1703 N N . ASN A 1 203 ? 7.742 -3.858 23.038 1.00 84.50 203 ASN A N 1
ATOM 1704 C CA . ASN A 1 203 ? 8.763 -4.772 22.523 1.00 84.50 203 ASN A CA 1
ATOM 1705 C C . ASN A 1 203 ? 8.314 -6.242 22.547 1.00 84.50 203 ASN A C 1
ATOM 1707 O O . ASN A 1 203 ? 8.900 -7.070 21.854 1.00 84.50 203 ASN A O 1
ATOM 1711 N N . GLN A 1 204 ? 7.255 -6.573 23.293 1.00 89.94 204 GLN A N 1
ATOM 1712 C CA . GLN A 1 204 ? 6.637 -7.903 23.276 1.00 89.94 204 GLN A CA 1
ATOM 1713 C C . GLN A 1 204 ? 5.736 -8.141 22.053 1.00 89.94 204 GLN A C 1
ATOM 1715 O O . GLN A 1 204 ? 5.292 -9.267 21.834 1.00 89.94 204 GLN A O 1
ATOM 1720 N N . TRP A 1 205 ? 5.414 -7.107 21.267 1.00 92.31 205 TRP A N 1
ATOM 1721 C CA . TRP A 1 205 ? 4.588 -7.251 20.071 1.00 92.31 205 TRP A CA 1
ATOM 1722 C C . TRP A 1 205 ? 5.452 -7.526 18.847 1.00 92.31 205 TRP A C 1
ATOM 1724 O O . TRP A 1 205 ? 6.199 -6.656 18.396 1.00 92.31 205 TRP A O 1
ATOM 1734 N N . ASP A 1 206 ? 5.280 -8.708 18.261 1.00 87.38 206 ASP A N 1
ATOM 1735 C CA . ASP A 1 206 ? 5.842 -8.999 16.948 1.00 87.38 206 ASP A CA 1
ATOM 1736 C C . ASP A 1 206 ? 5.134 -8.212 15.828 1.00 87.38 206 ASP A C 1
ATOM 1738 O O . ASP A 1 206 ? 4.051 -7.632 15.986 1.00 87.38 206 ASP A O 1
ATOM 1742 N N . GLU A 1 207 ? 5.773 -8.176 14.662 1.00 80.69 207 GLU A N 1
ATOM 1743 C CA . GLU A 1 207 ? 5.280 -7.430 13.509 1.00 80.69 207 GLU A CA 1
ATOM 1744 C C . GLU A 1 207 ? 3.948 -7.981 12.967 1.00 80.69 207 GLU A C 1
ATOM 1746 O O . GLU A 1 207 ? 3.108 -7.210 12.497 1.00 80.69 207 GLU A O 1
ATOM 1751 N N . GLN A 1 208 ? 3.710 -9.295 13.059 1.00 82.19 208 GLN A N 1
ATOM 1752 C CA . GLN A 1 208 ? 2.464 -9.913 12.591 1.00 82.19 208 GLN A CA 1
ATOM 1753 C C . GLN A 1 208 ? 1.278 -9.476 13.451 1.00 82.19 208 GLN A C 1
ATOM 1755 O O . GLN A 1 208 ? 0.231 -9.100 12.917 1.00 82.19 208 GLN A O 1
ATOM 1760 N N . LYS A 1 209 ? 1.458 -9.446 14.774 1.00 91.88 209 LYS A N 1
ATOM 1761 C CA . LYS A 1 209 ? 0.489 -8.916 15.727 1.00 91.88 209 LYS A CA 1
ATOM 1762 C C . LYS A 1 209 ? 0.208 -7.448 15.437 1.00 91.88 209 LYS A C 1
ATOM 1764 O O . LYS A 1 209 ? -0.955 -7.072 15.330 1.00 91.88 209 LYS A O 1
ATOM 1769 N N . LYS A 1 210 ? 1.237 -6.620 15.235 1.00 90.00 210 LYS A N 1
ATOM 1770 C CA . LYS A 1 210 ? 1.046 -5.199 14.892 1.00 90.00 210 LYS A CA 1
ATOM 1771 C C . LYS A 1 210 ? 0.224 -5.029 13.611 1.00 90.00 210 LYS A C 1
ATOM 1773 O O . LYS A 1 210 ? -0.774 -4.313 13.626 1.00 90.00 210 LYS A O 1
ATOM 1778 N N . LYS A 1 211 ? 0.567 -5.753 12.539 1.00 86.56 211 LYS A N 1
ATOM 1779 C CA . LYS A 1 211 ? -0.199 -5.754 11.278 1.00 86.56 211 LYS A CA 1
ATOM 1780 C C . LYS A 1 211 ? -1.652 -6.184 11.492 1.00 86.56 211 LYS A C 1
ATOM 1782 O O . LYS A 1 211 ? -2.560 -5.540 10.973 1.00 86.56 211 LYS A O 1
ATOM 1787 N N . PHE A 1 212 ? -1.894 -7.229 12.283 1.00 87.81 212 PHE A N 1
ATOM 1788 C CA . PHE A 1 212 ? -3.249 -7.666 12.627 1.00 87.81 212 PHE A CA 1
ATOM 1789 C C . PHE A 1 212 ? -4.044 -6.574 13.361 1.00 87.81 212 PHE A C 1
ATOM 1791 O O . PHE A 1 212 ? -5.184 -6.297 12.989 1.00 87.81 212 PHE A O 1
ATOM 1798 N N . TYR A 1 213 ? -3.446 -5.906 14.350 1.00 94.19 213 TYR A N 1
ATOM 1799 C CA . TYR A 1 213 ? -4.116 -4.835 15.093 1.00 94.19 213 TYR A CA 1
ATOM 1800 C C . TYR A 1 213 ? -4.362 -3.589 14.243 1.00 94.19 213 TYR A C 1
ATOM 1802 O O . TYR A 1 213 ? -5.399 -2.957 14.407 1.00 94.19 213 TYR A O 1
ATOM 1810 N N . VAL A 1 214 ? -3.473 -3.251 13.307 1.00 89.00 214 VAL A N 1
ATOM 1811 C CA . VAL A 1 214 ? -3.727 -2.161 12.354 1.00 89.00 214 VAL A CA 1
ATOM 1812 C C . VAL A 1 214 ? -4.980 -2.462 11.529 1.00 89.00 214 VAL A C 1
ATOM 1814 O O . VAL A 1 214 ? -5.900 -1.648 11.493 1.00 89.00 214 VAL A O 1
ATOM 1817 N N . ARG A 1 215 ? -5.076 -3.666 10.949 1.00 88.00 215 ARG A N 1
ATOM 1818 C CA . ARG A 1 215 ? -6.258 -4.111 10.186 1.00 88.00 215 ARG A CA 1
ATOM 1819 C C . ARG A 1 215 ? -7.536 -4.052 11.027 1.00 88.00 215 ARG A C 1
ATOM 1821 O O . ARG A 1 215 ? -8.556 -3.520 10.592 1.00 88.00 215 ARG A O 1
ATOM 1828 N N . LEU A 1 216 ? -7.462 -4.557 12.258 1.00 92.12 216 LEU A N 1
ATOM 1829 C CA . LEU A 1 216 ? -8.572 -4.537 13.207 1.00 92.12 216 LEU A CA 1
ATOM 1830 C C . LEU A 1 216 ? -9.006 -3.106 13.557 1.00 92.12 216 LEU A C 1
ATOM 1832 O O . LEU A 1 216 ? -10.197 -2.800 13.541 1.00 92.12 216 LEU A O 1
ATOM 1836 N N . GLY A 1 217 ? -8.050 -2.222 13.835 1.00 92.69 217 GLY A N 1
ATOM 1837 C CA . GLY A 1 217 ? -8.323 -0.827 14.155 1.00 92.69 217 GLY A CA 1
ATOM 1838 C C . GLY A 1 217 ? -8.957 -0.077 12.987 1.00 92.69 217 GLY A C 1
ATOM 1839 O O . GLY A 1 217 ? -9.851 0.732 13.216 1.00 92.69 217 GLY A O 1
ATOM 1840 N N . ILE A 1 218 ? -8.576 -0.389 11.745 1.00 88.88 218 ILE A N 1
ATOM 1841 C CA . ILE A 1 218 ? -9.206 0.200 10.557 1.00 88.88 218 ILE A CA 1
ATOM 1842 C C . ILE A 1 218 ? -10.677 -0.217 10.455 1.00 88.88 218 ILE A C 1
ATOM 1844 O O . ILE A 1 218 ? -11.535 0.648 10.296 1.00 88.88 218 ILE A O 1
ATOM 1848 N N . ILE A 1 219 ? -11.007 -1.501 10.662 1.00 90.25 219 ILE A N 1
ATOM 1849 C CA . ILE A 1 219 ? -12.413 -1.953 10.744 1.00 90.25 219 ILE A CA 1
ATOM 1850 C C . ILE A 1 219 ? -13.169 -1.165 11.817 1.00 90.25 219 ILE A C 1
ATOM 1852 O O . ILE A 1 219 ? -14.286 -0.700 11.571 1.00 90.25 219 ILE A O 1
ATOM 1856 N N . MET A 1 220 ? -12.577 -1.038 13.009 1.00 94.00 220 MET A N 1
ATOM 1857 C CA . MET A 1 220 ? -13.204 -0.361 14.143 1.00 94.00 220 MET A CA 1
ATOM 1858 C C . MET A 1 220 ? -13.488 1.109 13.838 1.00 94.00 220 MET A C 1
ATOM 1860 O O . MET A 1 220 ? -14.628 1.544 13.986 1.00 94.00 220 MET A O 1
ATOM 1864 N N . VAL A 1 221 ? -12.488 1.859 13.370 1.00 92.69 221 VAL A N 1
ATOM 1865 C CA . VAL A 1 221 ? -12.633 3.283 13.039 1.00 92.69 221 VAL A CA 1
ATOM 1866 C C . VAL A 1 221 ? -13.666 3.482 11.934 1.00 92.69 221 VAL A C 1
ATOM 1868 O O . VAL A 1 221 ? -14.563 4.300 12.111 1.00 92.69 221 VAL A O 1
ATOM 1871 N N . THR A 1 222 ? -13.607 2.707 10.847 1.00 89.69 222 THR A N 1
ATOM 1872 C CA . THR A 1 222 ? -14.526 2.863 9.709 1.00 89.69 222 THR A CA 1
ATOM 1873 C C . THR A 1 222 ? -15.986 2.661 10.109 1.00 89.69 222 THR A C 1
ATOM 1875 O O . THR A 1 222 ? -16.835 3.496 9.801 1.00 89.69 222 THR A O 1
ATOM 1878 N N . ASN A 1 223 ? -16.302 1.583 10.833 1.00 91.44 223 ASN A N 1
ATOM 1879 C CA . ASN A 1 223 ? -17.693 1.299 11.201 1.00 91.44 223 ASN A CA 1
ATOM 1880 C C . ASN A 1 223 ? -18.215 2.252 12.285 1.00 91.44 223 ASN A C 1
ATOM 1882 O O . ASN A 1 223 ? -19.367 2.680 12.213 1.00 91.44 223 ASN A O 1
ATOM 1886 N N . ILE A 1 224 ? -17.375 2.629 13.260 1.00 92.75 224 ILE A N 1
ATOM 1887 C CA . ILE A 1 224 ? -17.760 3.637 14.257 1.00 92.75 224 ILE A CA 1
ATOM 1888 C C . ILE A 1 224 ? -18.025 4.969 13.554 1.00 92.75 224 ILE A C 1
ATOM 1890 O O . ILE A 1 224 ? -19.065 5.573 13.790 1.00 92.75 224 ILE A O 1
ATOM 1894 N N . TYR A 1 225 ? -17.134 5.412 12.664 1.00 90.88 225 TYR A N 1
ATOM 1895 C CA . TYR A 1 225 ? -17.294 6.666 11.930 1.00 90.88 225 TYR A CA 1
ATOM 1896 C C . TYR A 1 225 ? -18.627 6.722 11.171 1.00 90.88 225 TYR A C 1
ATOM 1898 O O . TYR A 1 225 ? -19.400 7.663 11.358 1.00 90.88 225 TYR A O 1
ATOM 1906 N N . HIS A 1 226 ? -18.947 5.687 10.388 1.00 87.12 226 HIS A N 1
ATOM 1907 C CA . HIS A 1 226 ? -20.213 5.627 9.652 1.00 87.12 226 HIS A CA 1
ATOM 1908 C C . HIS A 1 226 ? -21.435 5.646 10.575 1.00 87.12 226 HIS A C 1
ATOM 1910 O O . HIS A 1 226 ? -22.357 6.425 10.339 1.00 87.12 226 HIS A O 1
ATOM 1916 N N . SER A 1 227 ? -21.418 4.878 11.669 1.00 88.38 227 SER A N 1
ATOM 1917 C CA . SER A 1 227 ? -22.507 4.900 12.653 1.00 88.38 227 SER A CA 1
ATOM 1918 C C . SER A 1 227 ? -22.717 6.296 13.255 1.00 88.38 227 SER A C 1
ATOM 1920 O O . SER A 1 227 ? -23.853 6.739 13.420 1.00 88.38 227 SER A O 1
ATOM 1922 N N . ARG A 1 228 ? -21.635 7.029 13.538 1.00 84.56 228 ARG A N 1
ATOM 1923 C CA . ARG A 1 228 ? -21.714 8.387 14.099 1.00 84.56 228 ARG A CA 1
ATOM 1924 C C . ARG A 1 228 ? -22.207 9.420 13.084 1.00 84.56 228 ARG A C 1
ATOM 1926 O O . ARG A 1 228 ? -22.876 10.373 13.479 1.00 84.56 228 ARG A O 1
ATOM 1933 N N . LEU A 1 229 ? -21.915 9.244 11.794 1.00 76.62 229 LEU A N 1
ATOM 1934 C CA . LEU A 1 229 ? -22.482 10.088 10.738 1.00 76.62 229 LEU A CA 1
ATOM 1935 C C . LEU A 1 229 ? -23.994 9.890 10.587 1.00 76.62 229 LEU A C 1
ATOM 1937 O O . LEU A 1 229 ? -24.718 10.872 10.409 1.00 76.62 229 LEU A O 1
ATOM 1941 N N . GLU A 1 230 ? -24.483 8.653 10.672 1.00 69.06 230 GLU A N 1
ATOM 1942 C CA . GLU A 1 230 ? -25.921 8.360 10.624 1.00 69.06 230 GLU A CA 1
ATOM 1943 C C . GLU A 1 230 ? -26.669 8.997 11.805 1.00 69.06 230 GLU A C 1
ATOM 1945 O O . GLU A 1 230 ? -27.695 9.649 11.596 1.00 69.06 230 GLU A O 1
ATOM 1950 N N . ASP A 1 231 ? -26.102 8.934 13.016 1.00 66.38 231 ASP A N 1
ATOM 1951 C CA . ASP A 1 231 ? -26.640 9.603 14.213 1.00 66.38 231 ASP A CA 1
ATOM 1952 C C . ASP A 1 231 ? -26.784 11.129 14.046 1.00 66.38 231 ASP A C 1
ATOM 1954 O O . ASP A 1 231 ? -27.662 11.746 14.658 1.00 66.38 231 ASP A O 1
ATOM 1958 N N . LEU A 1 232 ? -25.896 11.761 13.269 1.00 57.31 232 LEU A N 1
ATOM 1959 C CA . LEU A 1 232 ? -25.912 13.203 12.996 1.00 57.31 232 LEU A CA 1
ATOM 1960 C C . LEU A 1 232 ? -26.901 13.567 11.882 1.00 57.31 232 LEU A C 1
ATOM 1962 O O . LEU A 1 232 ? -27.554 14.606 11.966 1.00 57.31 232 LEU A O 1
ATOM 1966 N N . ARG A 1 233 ? -27.044 12.712 10.862 1.00 52.59 233 ARG A N 1
ATOM 1967 C CA . ARG A 1 233 ? -27.984 12.912 9.746 1.00 52.59 233 ARG A CA 1
ATOM 1968 C C . ARG A 1 233 ? -29.437 12.631 10.135 1.00 52.59 233 ARG A C 1
ATOM 1970 O O . ARG A 1 233 ? -30.324 13.293 9.617 1.00 52.59 233 ARG A O 1
ATOM 1977 N N . GLY A 1 234 ? -29.687 11.718 11.075 1.00 51.06 234 GLY A N 1
ATOM 1978 C CA . GLY A 1 234 ? -31.028 11.428 11.606 1.00 51.06 234 GLY A CA 1
ATOM 1979 C C . GLY A 1 234 ? -31.585 12.468 12.591 1.00 51.06 234 GLY A C 1
ATOM 1980 O O . GLY A 1 234 ? -32.674 12.273 13.126 1.00 51.06 234 GLY A O 1
ATOM 1981 N N . LYS A 1 235 ? -30.839 13.547 12.868 1.00 45.38 235 LYS A N 1
ATOM 1982 C CA . LYS A 1 235 ? -31.226 14.645 13.775 1.00 45.38 235 LYS A CA 1
ATOM 1983 C C . LYS A 1 235 ? -31.580 15.955 13.054 1.00 45.38 235 LYS A C 1
ATOM 1985 O O . LYS A 1 235 ? -31.771 16.962 13.737 1.00 45.38 235 LYS A O 1
ATOM 1990 N N . ILE A 1 236 ? -31.642 15.948 11.718 1.00 36.72 236 ILE A N 1
ATOM 1991 C CA . ILE A 1 236 ? -32.061 17.085 10.877 1.00 36.72 236 ILE A CA 1
ATOM 1992 C C . ILE A 1 236 ? -33.491 16.859 10.394 1.00 36.72 236 ILE A C 1
ATOM 1994 O O . ILE A 1 236 ? -33.774 15.736 9.923 1.00 36.72 236 ILE A O 1
#

Sequence (236 aa):
MIYLENYTYENDDVVIGAFKETLKPKSTKEKSVICSDYTEKDFDEYSLIIKWLKENDYYILEFPNVIENQTDLKSFGYDMIRSKIKEETGITDRILWSDRRELIDNLTIVRKNDNPVFLFSEDILDMIAHISTNKGDFHTFSLDDQLVNLNNSIEYLLKTNKEFVTIEPNIFYKYFSNEDIKRFRNETQVFRHSSPQAIDERNQWDEQKKKFYVRLGIIMVTNIYHSRLEDLRGKI

Organism: NCBI:txid2487350